Protein AF-V6LAK4-F1 (afdb_monomer)

Secondary structure (DSSP, 8-state):
-THHHHHHHHHHTTTS-HHHHHHHHHHHHHHHHHHHHHHHHHHTTS-PPP-SSS------TT------HHHHHHHHHHHHHHHHHHHS------------SS--PPPPHHHHHHHHHHHHH---HHHHHHHHHHHH-----HHHHHHHIIIII-TTS--SPPPHHHHHHHHHHHHTT--HHHHHHHSTTS-HHHHHHHHHHTTGGG-GGGGGSS--

pLDDT: mean 70.72, std 22.11, range [31.28, 96.88]

Nearest PDB structures (foldseek):
  7dco-assembly1_L  TM=7.885E-01  e=1.386E-01  Saccharomyces cerevisiae S288C
  5mq0-assembly1_O  TM=7.823E-01  e=1.472E-01  Saccharomyces cerevisiae
  7b9v-assembly1_O  TM=8.013E-01  e=3.026E-01  Saccharomyces cerevisiae
  6j6h-assembly1_c  TM=7.704E-01  e=3.623E-01  Saccharomyces cerevisiae S288C
  6exn-assembly1_O  TM=7.805E-01  e=9.859E+00  Saccharomyces cerevisiae S288C

Mean predicted aligned error: 18.91 Å

Radius of gyration: 26.77 Å; Cα contacts (8 Å, |Δi|>4): 79; chains: 1; bounding box: 46×55×71 Å

Organism: NCBI:txid348837

Solvent-accessible surface area (backbone atoms only — not comparable to full-atom values): 13700 Å² total; per-residue (Å²): 130,64,71,64,58,52,52,54,50,58,63,52,68,75,79,63,68,69,68,68,49,53,52,52,53,48,52,53,52,51,54,50,48,56,50,51,47,56,51,49,60,58,49,77,73,52,90,87,80,88,65,96,60,101,62,93,76,86,81,57,96,87,55,94,74,80,83,55,75,66,61,54,52,54,50,51,54,51,51,53,51,55,51,48,62,66,72,50,76,79,85,68,95,72,87,82,83,78,82,88,78,75,88,75,79,76,87,45,73,68,52,50,55,53,49,55,58,34,57,76,74,37,89,50,63,68,56,36,38,54,52,48,28,68,75,65,72,47,86,72,47,58,68,59,52,52,51,43,36,78,72,71,65,43,81,66,52,66,81,77,84,82,50,73,71,54,50,50,49,50,54,52,29,51,77,68,71,47,51,45,61,60,40,17,64,74,42,78,37,43,49,35,67,56,47,50,54,47,50,62,73,68,59,66,78,86,52,89,78,70,87,72,80,87,85,129

InterPro domains:
  IPR001005 SANT/Myb domain [SM00717] (103-155)
  IPR001005 SANT/Myb domain [SM00717] (158-205)
  IPR009057 Homedomain-like superfamily [SSF46689] (139-202)

Foldseek 3Di:
DVVPVVVVVVVVVVDDDDPVVVVVVVVVVVVVVVVVVVVVVLVVVDDDDDDPPPDPDPDDPPDPDDDDVVVVVVVVVVVVVVVVPVVDDDDDPDDDDDDDDPPPDDQDPQLLVLLVVLVVVDVDLVSSQVSSCVRVVDDDDSCRSVVCCVAPRPPLADDDDDDPVLVVLLVVCVVVVHQLCRSCVVVVNHDSVRSVVVVVVVVPVPPVPPPPDPDD

Structure (mmCIF, N/CA/C/O backbone):
data_AF-V6LAK4-F1
#
_entry.id   AF-V6LAK4-F1
#
loop_
_atom_site.group_PDB
_atom_site.id
_atom_site.type_symbol
_atom_site.label_atom_id
_atom_site.label_alt_id
_atom_site.label_comp_id
_atom_site.label_asym_id
_atom_site.label_entity_id
_atom_site.label_seq_id
_atom_site.pdbx_PDB_ins_code
_atom_site.Cartn_x
_atom_site.Cartn_y
_atom_site.Cartn_z
_atom_site.occupancy
_atom_site.B_iso_or_equiv
_atom_site.auth_seq_id
_atom_site.auth_comp_id
_atom_site.auth_asym_id
_atom_site.auth_atom_id
_atom_site.pdbx_PDB_model_num
ATOM 1 N N . MET A 1 1 ? 2.627 -38.561 -35.935 1.00 46.59 1 MET A N 1
ATOM 2 C CA . MET A 1 1 ? 2.586 -37.631 -34.783 1.00 46.59 1 MET A CA 1
ATOM 3 C C . MET A 1 1 ? 1.159 -37.283 -34.331 1.00 46.59 1 MET A C 1
ATOM 5 O O . MET A 1 1 ? 1.027 -36.608 -33.324 1.00 46.59 1 MET A O 1
ATOM 9 N N . GLU A 1 2 ? 0.097 -37.782 -34.982 1.00 43.06 2 GLU A N 1
ATOM 10 C CA . GLU A 1 2 ? -1.308 -37.458 -34.635 1.00 43.06 2 GLU A CA 1
ATOM 11 C C . GLU A 1 2 ? -1.844 -38.176 -33.374 1.00 43.06 2 GLU A C 1
ATOM 13 O O . GLU A 1 2 ? -2.763 -37.699 -32.720 1.00 43.06 2 GLU A O 1
ATOM 18 N N . SER A 1 3 ? -1.209 -39.266 -32.931 1.00 62.78 3 SER A N 1
ATOM 19 C CA . SER A 1 3 ? -1.775 -40.156 -31.901 1.00 62.78 3 SER A CA 1
ATOM 20 C C . SER A 1 3 ? -1.832 -39.595 -30.467 1.00 62.78 3 SER A C 1
ATOM 22 O O . SER A 1 3 ? -2.694 -40.018 -29.699 1.00 62.78 3 SER A O 1
ATOM 24 N N . ALA A 1 4 ? -0.946 -38.673 -30.075 1.00 46.44 4 ALA A N 1
ATOM 25 C CA . ALA A 1 4 ? -0.939 -38.127 -28.710 1.00 46.44 4 ALA A CA 1
ATOM 26 C C . ALA A 1 4 ? -1.925 -36.959 -28.545 1.00 46.44 4 ALA A C 1
ATOM 28 O O . ALA A 1 4 ? -2.568 -36.823 -27.503 1.00 46.44 4 ALA A O 1
ATOM 29 N N . LEU A 1 5 ? -2.068 -36.145 -29.596 1.00 51.28 5 LEU A N 1
ATOM 30 C CA . LEU A 1 5 ? -2.983 -35.008 -29.622 1.00 51.28 5 LEU A CA 1
ATOM 31 C C . LEU A 1 5 ? -4.438 -35.490 -29.654 1.00 51.28 5 LEU A C 1
ATOM 33 O O . LEU A 1 5 ? -5.265 -34.993 -28.894 1.00 51.28 5 LEU A O 1
ATOM 37 N N . ASP A 1 6 ? -4.725 -36.521 -30.450 1.00 61.06 6 ASP A N 1
ATOM 38 C CA . ASP A 1 6 ? -6.062 -37.113 -30.530 1.00 61.06 6 ASP A CA 1
ATOM 39 C C . ASP A 1 6 ? -6.490 -37.764 -29.210 1.00 61.06 6 ASP A C 1
ATOM 41 O O . ASP A 1 6 ? -7.642 -37.629 -28.794 1.00 61.06 6 ASP A O 1
ATOM 45 N N . LEU A 1 7 ? -5.555 -38.396 -28.492 1.00 55.25 7 LEU A N 1
ATOM 46 C CA . LEU A 1 7 ? -5.819 -38.984 -27.178 1.00 55.25 7 LEU A CA 1
ATOM 47 C C . LEU A 1 7 ? -6.092 -37.908 -26.111 1.00 55.25 7 LEU A C 1
ATOM 49 O O . LEU A 1 7 ? -7.011 -38.053 -25.301 1.00 55.25 7 LEU A O 1
ATOM 53 N N . ALA A 1 8 ? -5.335 -36.806 -26.132 1.00 53.56 8 ALA A N 1
ATOM 54 C CA . ALA A 1 8 ? -5.553 -35.669 -25.239 1.00 53.56 8 ALA A CA 1
ATOM 55 C C . ALA A 1 8 ? -6.904 -34.988 -25.514 1.00 53.56 8 ALA A C 1
ATOM 57 O O . ALA A 1 8 ? -7.667 -34.725 -24.585 1.00 53.56 8 ALA A O 1
ATOM 58 N N . LEU A 1 9 ? -7.249 -34.780 -26.788 1.00 54.06 9 LEU A N 1
ATOM 59 C CA . LEU A 1 9 ? -8.526 -34.190 -27.191 1.00 54.06 9 LEU A CA 1
ATOM 60 C C . LEU A 1 9 ? -9.709 -35.109 -26.849 1.00 54.06 9 LEU A C 1
ATOM 62 O O . LEU A 1 9 ? -10.719 -34.623 -26.339 1.00 54.06 9 LEU A O 1
ATOM 66 N N . SER A 1 10 ? -9.578 -36.428 -27.039 1.00 56.16 10 SER A N 1
ATOM 67 C CA . SER A 1 10 ? -10.604 -37.421 -26.682 1.00 56.16 10 SER A CA 1
ATOM 68 C C . SER A 1 10 ? -10.933 -37.435 -25.186 1.00 56.16 10 SER A C 1
ATOM 70 O O . SER A 1 10 ? -12.088 -37.649 -24.819 1.00 56.16 10 SER A O 1
ATOM 72 N N . ASN A 1 11 ? -9.951 -37.202 -24.312 1.00 50.75 11 ASN A N 1
ATOM 73 C CA . ASN A 1 11 ? -10.187 -37.129 -22.867 1.00 50.75 11 ASN A CA 1
ATOM 74 C C . ASN A 1 11 ? -10.895 -35.828 -22.456 1.00 50.75 11 ASN A C 1
ATOM 76 O O . ASN A 1 11 ? -11.684 -35.829 -21.511 1.00 50.75 11 ASN A O 1
ATOM 80 N N . ILE A 1 12 ? -10.679 -34.741 -23.202 1.00 51.41 12 ILE A N 1
ATOM 81 C CA . ILE A 1 12 ? -11.321 -33.440 -22.969 1.00 51.41 12 ILE A CA 1
ATOM 82 C C . ILE A 1 12 ? -12.790 -33.441 -23.438 1.00 51.41 12 ILE A C 1
ATOM 84 O O . ILE A 1 12 ? -13.641 -32.843 -22.776 1.00 51.41 12 ILE A O 1
ATOM 88 N N . TYR A 1 13 ? -13.127 -34.187 -24.502 1.00 51.41 13 TYR A N 1
ATOM 89 C CA . TYR A 1 13 ? -14.508 -34.361 -25.001 1.00 51.41 13 TYR A CA 1
ATOM 90 C C . TYR A 1 13 ? -15.499 -34.884 -23.949 1.00 51.41 13 TYR A C 1
ATOM 92 O O . TYR A 1 13 ? -16.706 -34.707 -24.100 1.00 51.41 13 TYR A O 1
ATOM 100 N N . LYS A 1 14 ? -15.009 -35.533 -22.888 1.00 54.25 14 LYS A N 1
ATOM 101 C CA . LYS A 1 14 ? -15.851 -36.185 -21.883 1.00 54.25 14 LYS A CA 1
ATOM 102 C C . LYS A 1 14 ? -16.441 -35.217 -20.840 1.00 54.25 14 LYS A C 1
ATOM 104 O O . LYS A 1 14 ? -17.382 -35.614 -20.159 1.00 54.25 14 LYS A O 1
ATOM 109 N N . TYR A 1 15 ? -15.938 -33.978 -20.710 1.00 50.91 15 TYR A N 1
ATOM 110 C CA . TYR A 1 15 ? -16.213 -33.145 -19.521 1.00 50.91 15 TYR A CA 1
ATOM 111 C C . TYR A 1 15 ? -16.665 -31.686 -19.744 1.00 50.91 15 TYR A C 1
ATOM 113 O O . TYR A 1 15 ? -16.984 -31.023 -18.758 1.00 50.91 15 TYR A O 1
ATOM 121 N N . HIS A 1 16 ? -16.764 -31.164 -20.975 1.00 50.59 16 HIS A N 1
ATOM 122 C CA . HIS A 1 16 ? -17.102 -29.742 -21.187 1.00 50.59 16 HIS A CA 1
ATOM 123 C C . HIS A 1 16 ? -18.122 -29.480 -22.307 1.00 50.59 16 HIS A C 1
ATOM 125 O O . HIS A 1 16 ? -18.192 -30.209 -23.294 1.00 50.59 16 HIS A O 1
ATOM 131 N N . SER A 1 17 ? -18.922 -28.416 -22.142 1.00 60.44 17 SER A N 1
ATOM 132 C CA . SER A 1 17 ? -19.907 -27.955 -23.128 1.00 60.44 17 SER A CA 1
ATOM 133 C C . SER A 1 17 ? -19.239 -27.472 -24.422 1.00 60.44 17 SER A C 1
ATOM 135 O O . SER A 1 17 ? -18.123 -26.946 -24.421 1.00 60.44 17 SER A O 1
ATOM 137 N N . SER A 1 18 ? -19.933 -27.664 -25.548 1.00 57.50 18 SER A N 1
ATOM 138 C CA . SER A 1 18 ? -19.338 -27.613 -26.889 1.00 57.50 18 SER A CA 1
ATOM 139 C C . SER A 1 18 ? -18.794 -26.244 -27.306 1.00 57.50 18 SER A C 1
ATOM 141 O O . SER A 1 18 ? -17.848 -26.186 -28.082 1.00 57.50 18 SER A O 1
ATOM 143 N N . GLU A 1 19 ? -19.346 -25.135 -26.815 1.00 57.31 19 GLU A N 1
ATOM 144 C CA . GLU A 1 19 ? -19.048 -23.800 -27.355 1.00 57.31 19 GLU A CA 1
ATOM 145 C C . GLU A 1 19 ? -17.697 -23.233 -26.884 1.00 57.31 19 GLU A C 1
ATOM 147 O O . GLU A 1 19 ? -16.883 -22.790 -27.695 1.00 57.31 19 GLU A O 1
ATOM 152 N N . THR A 1 20 ? -17.388 -23.334 -25.588 1.00 57.03 20 THR A N 1
ATOM 153 C CA . THR A 1 20 ? -16.082 -22.921 -25.041 1.00 57.03 20 THR A CA 1
ATOM 154 C C . THR A 1 20 ? -14.949 -23.766 -25.625 1.00 57.03 20 THR A C 1
ATOM 156 O O . THR A 1 20 ? -13.866 -23.257 -25.913 1.00 57.03 20 THR A O 1
ATOM 159 N N . PHE A 1 21 ? -15.211 -25.052 -25.869 1.00 60.97 21 PHE A N 1
ATOM 160 C CA . PHE A 1 21 ? -14.240 -25.967 -26.458 1.00 60.97 21 PHE A CA 1
ATOM 161 C C . PHE A 1 21 ? -13.983 -25.685 -27.941 1.00 60.97 21 PHE A C 1
ATOM 163 O O . PHE A 1 21 ? -12.828 -25.692 -28.364 1.00 60.97 21 PHE A O 1
ATOM 170 N N . VAL A 1 22 ? -15.025 -25.383 -28.726 1.00 63.81 22 VAL A N 1
ATOM 171 C CA . VAL A 1 22 ? -14.869 -24.977 -30.133 1.00 63.81 22 VAL A CA 1
ATOM 172 C C . VAL A 1 22 ? -13.963 -23.750 -30.235 1.00 63.81 22 VAL A C 1
ATOM 174 O O . VAL A 1 22 ? -13.077 -23.728 -31.085 1.00 63.81 22 VAL A O 1
ATOM 177 N N . ASN A 1 23 ? -14.101 -22.788 -29.319 1.00 64.50 23 ASN A N 1
ATOM 178 C CA . ASN A 1 23 ? -13.262 -21.590 -29.303 1.00 64.50 23 ASN A CA 1
ATOM 179 C C . ASN A 1 23 ? -11.806 -21.881 -28.905 1.00 64.50 23 ASN A C 1
ATOM 181 O O . ASN A 1 23 ? -10.891 -21.368 -29.547 1.00 64.50 23 ASN A O 1
ATOM 185 N N . ILE A 1 24 ? -11.567 -22.741 -27.907 1.00 63.88 24 ILE A N 1
ATOM 186 C CA . ILE A 1 24 ? -10.204 -23.130 -27.500 1.00 63.88 24 ILE A CA 1
ATOM 187 C C . ILE A 1 24 ? -9.519 -23.957 -28.595 1.00 63.88 24 ILE A C 1
ATOM 189 O O . ILE A 1 24 ? -8.370 -23.688 -28.942 1.00 63.88 24 ILE A O 1
ATOM 193 N N . LYS A 1 25 ? -10.226 -24.932 -29.182 1.00 63.84 25 LYS A N 1
ATOM 194 C CA . LYS A 1 25 ? -9.712 -25.747 -30.290 1.00 63.84 25 LYS A CA 1
ATOM 195 C C . LYS A 1 25 ? -9.396 -24.878 -31.505 1.00 63.84 25 LYS A C 1
ATOM 197 O O . LYS A 1 25 ? -8.342 -25.054 -32.107 1.00 63.84 25 LYS A O 1
ATOM 202 N N . LYS A 1 26 ? -10.280 -23.934 -31.841 1.00 72.31 26 LYS A N 1
ATOM 203 C CA . LYS A 1 26 ? -10.068 -22.978 -32.930 1.00 72.31 26 LYS A CA 1
ATOM 204 C C . LYS A 1 26 ? -8.812 -22.136 -32.689 1.00 72.31 26 LYS A C 1
ATOM 206 O O . LYS A 1 26 ? -7.936 -22.131 -33.542 1.00 72.31 26 LYS A O 1
ATOM 211 N N . TYR A 1 27 ? -8.672 -21.543 -31.504 1.00 67.31 27 TYR A N 1
ATOM 212 C CA . TYR A 1 27 ? -7.511 -20.718 -31.155 1.00 67.31 27 TYR A CA 1
ATOM 213 C C . TYR A 1 27 ? -6.188 -21.503 -31.169 1.00 67.31 27 TYR A C 1
ATOM 215 O O . TYR A 1 27 ? -5.169 -21.018 -31.662 1.00 67.31 27 TYR A O 1
ATOM 223 N N . ALA A 1 28 ? -6.193 -22.738 -30.658 1.00 68.12 28 ALA A N 1
ATOM 224 C CA . ALA A 1 28 ? -5.015 -23.602 -30.679 1.00 68.12 28 ALA A CA 1
ATOM 225 C C . ALA A 1 28 ? -4.619 -23.990 -32.114 1.00 68.12 28 ALA A C 1
ATOM 227 O O . ALA A 1 28 ? -3.440 -23.946 -32.457 1.00 68.12 28 ALA A O 1
ATOM 228 N N . MET A 1 29 ? -5.596 -24.321 -32.964 1.00 66.44 29 MET A N 1
ATOM 229 C CA . MET A 1 29 ? -5.358 -24.637 -34.375 1.00 66.44 29 MET A CA 1
ATOM 230 C C . MET A 1 29 ? -4.842 -23.428 -35.163 1.00 66.44 29 MET A C 1
ATOM 232 O O . MET A 1 29 ? -3.904 -23.585 -35.939 1.00 66.44 29 MET A O 1
ATOM 236 N N . GLU A 1 30 ? -5.399 -22.237 -34.929 1.00 71.25 30 GLU A N 1
ATOM 237 C CA . GLU A 1 30 ? -4.939 -20.982 -35.539 1.00 71.25 30 GLU A CA 1
ATOM 238 C C . GLU A 1 30 ? -3.493 -20.669 -35.125 1.00 71.25 30 GLU A C 1
ATOM 240 O O . GLU A 1 30 ? -2.652 -20.415 -35.983 1.00 71.25 30 GLU A O 1
ATOM 245 N N . SER A 1 31 ? -3.156 -20.826 -33.840 1.00 64.12 31 SER A N 1
ATOM 246 C CA . SER A 1 31 ? -1.787 -20.621 -33.337 1.00 64.12 31 SER A CA 1
ATOM 247 C C . SER A 1 31 ? -0.779 -21.607 -33.949 1.00 64.12 31 SER A C 1
ATOM 249 O O . SER A 1 31 ? 0.352 -21.240 -34.266 1.00 64.12 31 SER A O 1
ATOM 251 N N . ILE A 1 32 ? -1.179 -22.871 -34.134 1.00 67.88 32 ILE A N 1
ATOM 252 C CA . ILE A 1 32 ? -0.343 -23.897 -34.776 1.00 67.88 32 ILE A CA 1
ATOM 253 C C . ILE A 1 32 ? -0.165 -23.591 -36.267 1.00 67.88 32 ILE A C 1
ATOM 255 O O . ILE A 1 32 ? 0.939 -23.744 -36.786 1.00 67.88 32 ILE A O 1
ATOM 259 N N . GLN A 1 33 ? -1.219 -23.148 -36.956 1.00 65.31 33 GLN A N 1
ATOM 260 C CA . GLN A 1 33 ? -1.150 -22.778 -38.370 1.00 65.31 33 GLN A CA 1
ATOM 261 C C . GLN A 1 33 ? -0.276 -21.544 -38.599 1.00 65.31 33 GLN A C 1
ATOM 263 O O . GLN A 1 33 ? 0.564 -21.576 -39.492 1.00 65.31 33 GLN A O 1
ATOM 268 N N . GLU A 1 34 ? -0.406 -20.501 -37.776 1.00 66.06 34 GLU A N 1
ATOM 269 C CA . GLU A 1 34 ? 0.464 -19.320 -37.837 1.00 66.06 34 GLU A CA 1
ATOM 270 C C . GLU A 1 34 ? 1.933 -19.697 -37.626 1.00 66.06 34 GLU A C 1
ATOM 272 O O . GLU A 1 34 ? 2.811 -19.248 -38.363 1.00 66.06 34 GLU A O 1
ATOM 277 N N . TYR A 1 35 ? 2.208 -20.584 -36.668 1.00 59.50 35 TYR A N 1
ATOM 278 C CA . TYR A 1 35 ? 3.565 -21.047 -36.401 1.00 59.50 35 TYR A CA 1
ATOM 279 C C . TYR A 1 35 ? 4.122 -21.925 -37.533 1.00 59.50 35 TYR A C 1
ATOM 281 O O . TYR A 1 35 ? 5.276 -21.768 -37.932 1.00 59.50 35 TYR A O 1
ATOM 289 N N . ALA A 1 36 ? 3.303 -22.815 -38.100 1.00 62.47 36 ALA A N 1
ATOM 290 C CA . ALA A 1 36 ? 3.678 -23.632 -39.250 1.00 62.47 36 ALA A CA 1
ATOM 291 C C . ALA A 1 36 ? 3.940 -22.775 -40.497 1.00 62.47 36 ALA A C 1
ATOM 293 O O . ALA A 1 36 ? 4.899 -23.036 -41.223 1.00 62.47 36 ALA A O 1
ATOM 294 N N . GLN A 1 37 ? 3.138 -21.729 -40.716 1.00 62.94 37 GLN A N 1
ATOM 295 C CA . GLN A 1 37 ? 3.336 -20.769 -41.799 1.00 62.94 37 GLN A CA 1
ATOM 296 C C . GLN A 1 37 ? 4.644 -19.996 -41.608 1.00 62.94 37 GLN A C 1
ATOM 298 O O . GLN A 1 37 ? 5.447 -19.922 -42.530 1.00 62.94 37 GLN A O 1
ATOM 303 N N . LEU A 1 38 ? 4.923 -19.531 -40.388 1.00 59.12 38 LEU A N 1
ATOM 304 C CA . LEU A 1 38 ? 6.173 -18.849 -40.053 1.00 59.12 38 LEU A CA 1
ATOM 305 C C . LEU A 1 38 ? 7.401 -19.748 -40.270 1.00 59.12 38 LEU A C 1
ATOM 307 O O . LEU A 1 38 ? 8.442 -19.281 -40.732 1.00 59.12 38 LEU A O 1
ATOM 311 N N . ILE A 1 39 ? 7.296 -21.043 -39.964 1.00 60.28 39 ILE A N 1
ATOM 312 C CA . ILE A 1 39 ? 8.341 -22.024 -40.282 1.00 60.28 39 ILE A CA 1
ATOM 313 C C . ILE A 1 39 ? 8.478 -22.179 -41.800 1.00 60.28 39 ILE A C 1
ATOM 315 O O . ILE A 1 39 ? 9.592 -22.132 -42.312 1.00 60.28 39 ILE A O 1
ATOM 319 N N . ASN A 1 40 ? 7.374 -22.330 -42.529 1.00 59.53 40 ASN A N 1
ATOM 320 C CA . ASN A 1 40 ? 7.392 -22.577 -43.969 1.00 59.53 40 ASN A CA 1
ATOM 321 C C . ASN A 1 40 ? 7.914 -21.373 -44.775 1.00 59.53 40 ASN A C 1
ATOM 323 O O . ASN A 1 40 ? 8.682 -21.551 -45.720 1.00 59.53 40 ASN A O 1
ATOM 327 N N . ASP A 1 41 ? 7.576 -20.152 -44.363 1.00 62.50 41 ASP A N 1
ATOM 328 C CA . ASP A 1 41 ? 8.063 -18.906 -44.965 1.00 62.50 41 ASP A CA 1
ATOM 329 C C . ASP A 1 41 ? 9.577 -18.729 -44.729 1.00 62.50 41 ASP A C 1
ATOM 331 O O . ASP A 1 41 ? 10.318 -18.290 -45.616 1.00 62.50 41 ASP A O 1
ATOM 335 N N . ASN A 1 42 ? 10.066 -19.154 -43.556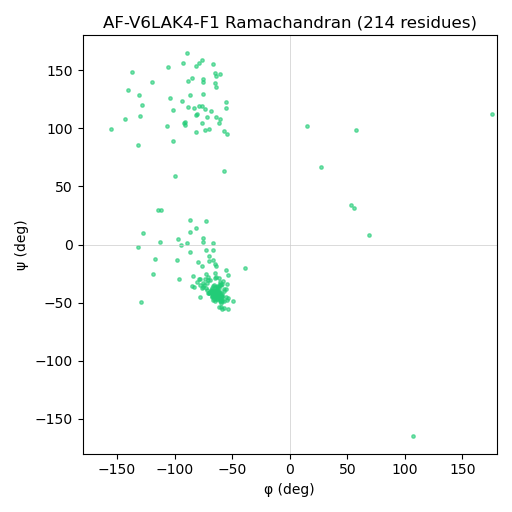 1.00 53.25 42 ASN A N 1
ATOM 336 C CA . ASN A 1 42 ? 11.494 -19.163 -43.234 1.00 53.25 42 ASN A CA 1
ATOM 337 C C . ASN A 1 42 ? 12.263 -20.290 -43.950 1.00 53.25 42 ASN A C 1
ATOM 339 O O . ASN A 1 42 ? 13.410 -20.080 -44.347 1.00 53.25 42 ASN A O 1
ATOM 343 N N . LEU A 1 43 ? 11.648 -21.462 -44.155 1.00 51.34 43 LEU A N 1
ATOM 344 C CA . LEU A 1 43 ? 12.247 -22.589 -44.884 1.00 51.34 43 LEU A CA 1
ATOM 345 C C . LEU A 1 43 ? 12.258 -22.363 -46.403 1.00 51.34 43 LEU A C 1
ATOM 347 O O . LEU A 1 43 ? 13.240 -22.698 -47.057 1.00 51.34 43 LEU A O 1
ATOM 351 N N . SER A 1 44 ? 11.222 -21.733 -46.966 1.00 53.00 44 SER A N 1
ATOM 352 C CA . SER A 1 44 ? 11.141 -21.418 -48.405 1.00 53.00 44 SER A CA 1
ATOM 353 C C . SER A 1 44 ? 12.204 -20.410 -48.859 1.00 53.00 44 SER A C 1
ATOM 355 O O . SER A 1 44 ? 12.501 -20.314 -50.048 1.00 53.00 44 SER A O 1
ATOM 357 N N . SER A 1 45 ? 12.814 -19.687 -47.915 1.00 49.78 45 SER A N 1
ATOM 358 C CA . SER A 1 45 ? 13.867 -18.704 -48.181 1.00 49.78 45 SER A CA 1
ATOM 359 C C . SER A 1 45 ? 15.297 -19.256 -48.049 1.00 49.78 45 SER A C 1
ATOM 361 O O . SER A 1 45 ? 16.243 -18.494 -48.257 1.00 49.78 45 SER A O 1
ATOM 363 N N . GLN A 1 46 ? 15.512 -20.538 -47.699 1.00 47.91 46 GLN A N 1
ATOM 364 C CA . GLN A 1 46 ? 16.863 -21.073 -47.446 1.00 47.91 46 GLN A CA 1
ATOM 365 C C . GLN A 1 46 ? 17.093 -22.497 -47.988 1.00 47.91 46 GLN A C 1
ATOM 367 O O . GLN A 1 46 ? 16.318 -23.419 -47.761 1.00 47.91 46 GLN A O 1
ATOM 372 N N . MET A 1 47 ? 18.226 -22.681 -48.676 1.00 40.09 47 MET A N 1
ATOM 373 C CA . MET A 1 47 ? 18.738 -23.979 -49.132 1.00 40.09 47 MET A CA 1
ATOM 374 C C . MET A 1 47 ? 19.179 -24.828 -47.930 1.00 40.09 47 MET A C 1
ATOM 376 O O . MET A 1 47 ? 20.148 -24.488 -47.252 1.00 40.09 47 MET A O 1
ATOM 380 N N . ILE A 1 48 ? 18.498 -25.947 -47.679 1.00 39.66 48 ILE A N 1
ATOM 381 C CA . ILE A 1 48 ? 18.869 -26.900 -46.625 1.00 39.66 48 ILE A CA 1
ATOM 382 C C . ILE A 1 48 ? 19.965 -27.835 -47.154 1.00 39.66 48 ILE A C 1
ATOM 384 O O . ILE A 1 48 ? 19.739 -28.599 -48.092 1.00 39.66 48 ILE A O 1
ATOM 388 N N . GLY A 1 49 ? 21.148 -27.800 -46.538 1.00 38.81 49 GLY A N 1
ATOM 389 C CA . GLY A 1 49 ? 22.180 -28.827 -46.685 1.00 38.81 49 GLY A CA 1
ATOM 390 C C . GLY A 1 49 ? 22.218 -29.720 -45.446 1.00 38.81 49 GLY A C 1
ATOM 391 O O . GLY A 1 49 ? 22.350 -29.218 -44.333 1.00 38.81 49 GLY A O 1
ATOM 392 N N . PHE A 1 50 ? 22.114 -31.036 -45.626 1.00 33.00 50 PHE A N 1
ATOM 393 C CA . PHE A 1 50 ? 22.272 -32.013 -44.546 1.00 33.00 50 PHE A CA 1
ATOM 394 C C . PHE A 1 50 ? 23.754 -32.377 -44.384 1.00 33.00 50 PHE A C 1
ATOM 396 O O . PHE A 1 50 ? 24.403 -32.762 -45.359 1.00 33.00 50 PHE A O 1
ATOM 403 N N . THR A 1 51 ? 24.295 -32.303 -43.167 1.00 42.94 51 THR A N 1
ATOM 404 C CA . THR A 1 51 ? 25.594 -32.906 -42.825 1.00 42.94 51 THR A CA 1
ATOM 405 C C . THR A 1 51 ? 25.386 -34.164 -41.979 1.00 42.94 51 THR A C 1
ATOM 407 O O . THR A 1 51 ? 24.360 -34.330 -41.327 1.00 42.94 51 THR A O 1
ATOM 410 N N . LYS A 1 52 ? 26.345 -35.097 -42.064 1.00 38.34 52 LYS A N 1
ATOM 411 C CA . LYS A 1 52 ? 26.247 -36.494 -41.589 1.00 38.34 52 LYS A CA 1
ATOM 412 C C . LYS A 1 52 ? 26.138 -36.690 -40.072 1.00 38.34 52 LYS A C 1
ATOM 414 O O . LYS A 1 52 ? 25.930 -37.821 -39.647 1.00 38.34 52 LYS A O 1
ATOM 419 N N . ASP A 1 53 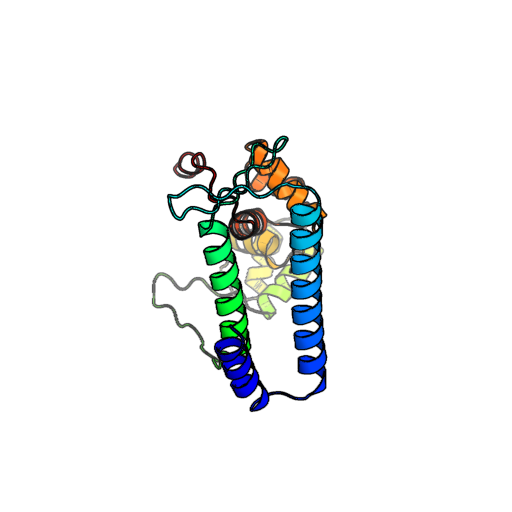? 26.240 -35.631 -39.284 1.00 41.53 53 ASP A N 1
ATOM 420 C CA . ASP A 1 53 ? 26.038 -35.701 -37.842 1.00 41.53 53 ASP A CA 1
ATOM 421 C C . ASP A 1 53 ? 24.638 -35.164 -37.559 1.00 41.53 53 ASP A C 1
ATOM 423 O O . ASP A 1 53 ? 24.384 -34.000 -37.848 1.00 41.53 53 ASP A O 1
ATOM 427 N N . GLU A 1 54 ? 23.734 -36.004 -37.046 1.00 41.84 54 GLU A N 1
ATOM 428 C CA . GLU A 1 54 ? 22.298 -35.764 -36.800 1.00 41.84 54 GLU A CA 1
ATOM 429 C C . GLU A 1 54 ? 21.993 -34.551 -35.885 1.00 41.84 54 GLU A C 1
ATOM 431 O O . GLU A 1 54 ? 21.443 -34.663 -34.790 1.00 41.84 54 GLU A O 1
ATOM 436 N N . LYS A 1 55 ? 22.346 -33.347 -36.327 1.00 38.34 55 LYS A N 1
ATOM 437 C CA . LYS A 1 55 ? 22.053 -32.066 -35.697 1.00 38.34 55 LYS A CA 1
ATOM 438 C C . LYS A 1 55 ? 21.470 -31.164 -36.769 1.00 38.34 55 LYS A C 1
ATOM 440 O O . LYS A 1 55 ? 22.170 -30.723 -37.676 1.00 38.34 55 LYS A O 1
ATOM 445 N N . ILE A 1 56 ? 20.179 -30.867 -36.652 1.00 37.94 56 ILE A N 1
ATOM 446 C CA . ILE A 1 56 ? 19.534 -29.858 -37.491 1.00 37.94 56 ILE A CA 1
ATOM 447 C C . ILE A 1 56 ? 20.084 -28.494 -37.054 1.00 37.94 56 ILE A C 1
ATOM 449 O O . ILE A 1 56 ? 19.674 -27.942 -36.034 1.00 37.94 56 ILE A O 1
ATOM 453 N N . GLN A 1 57 ? 21.056 -27.965 -37.796 1.00 38.72 57 GLN A N 1
ATOM 454 C CA . GLN A 1 57 ? 21.512 -26.585 -37.658 1.00 38.72 57 GLN A CA 1
ATOM 455 C C . GLN A 1 57 ? 20.706 -25.703 -38.611 1.00 38.72 57 GLN A C 1
ATOM 457 O O . GLN A 1 57 ? 20.940 -25.698 -39.816 1.00 38.72 57 GLN A O 1
ATOM 462 N N . ILE A 1 58 ? 19.771 -24.926 -38.067 1.00 38.56 58 ILE A N 1
ATOM 463 C CA . ILE A 1 58 ? 19.153 -23.820 -38.802 1.00 38.56 58 ILE A CA 1
ATOM 464 C C . ILE A 1 58 ? 20.124 -22.640 -38.708 1.00 38.56 58 ILE A C 1
ATOM 466 O O . ILE A 1 58 ? 20.181 -21.944 -37.693 1.00 38.56 58 ILE A O 1
ATOM 470 N N . VAL A 1 59 ? 20.955 -22.455 -39.735 1.00 37.56 59 VAL A N 1
ATOM 471 C CA . VAL A 1 59 ? 21.891 -21.326 -39.817 1.00 37.56 59 VAL A CA 1
ATOM 472 C C . VAL A 1 59 ? 21.204 -20.176 -40.540 1.00 37.56 59 VAL A C 1
ATOM 474 O O . VAL A 1 59 ? 21.096 -20.171 -41.760 1.00 37.56 59 VAL A O 1
ATOM 477 N N . CYS A 1 60 ? 20.757 -19.180 -39.778 1.00 35.75 60 CYS A N 1
ATOM 478 C CA . CYS A 1 60 ? 20.174 -17.963 -40.326 1.00 35.75 60 CYS A CA 1
ATOM 479 C C . CYS A 1 60 ? 21.295 -16.928 -40.582 1.00 35.75 60 CYS A C 1
ATOM 481 O O . CYS A 1 60 ? 21.942 -16.516 -39.616 1.00 35.75 60 CYS A O 1
ATOM 483 N N . PRO A 1 61 ? 21.562 -16.467 -41.824 1.00 34.72 61 PRO A N 1
ATOM 484 C CA . PRO A 1 61 ? 22.777 -15.694 -42.129 1.00 34.72 61 PRO A CA 1
ATOM 485 C C . PRO A 1 61 ? 22.860 -14.301 -41.481 1.00 34.72 61 PRO A C 1
ATOM 487 O O . PRO A 1 61 ? 23.928 -13.697 -41.478 1.00 34.72 61 PRO A O 1
ATOM 490 N N . HIS A 1 62 ? 21.759 -13.780 -40.926 1.00 38.19 62 HIS A N 1
ATOM 491 C CA . HIS A 1 62 ? 21.686 -12.405 -40.406 1.00 38.19 62 HIS A CA 1
ATOM 492 C C . HIS A 1 62 ? 21.185 -12.291 -38.957 1.00 38.19 62 HIS A C 1
ATOM 494 O O . HIS A 1 62 ? 20.949 -11.187 -38.472 1.00 38.19 62 HIS A O 1
ATOM 500 N N . SER A 1 63 ? 21.061 -13.401 -38.225 1.00 42.31 63 SER A N 1
ATOM 501 C CA . SER A 1 63 ? 20.623 -13.390 -36.826 1.00 42.31 63 SER A CA 1
ATOM 502 C C . SER A 1 63 ? 21.600 -14.168 -35.951 1.00 42.31 63 SER A C 1
ATOM 504 O O . SER A 1 63 ? 21.793 -15.365 -36.130 1.00 42.31 63 SER A O 1
ATOM 506 N N . LYS A 1 64 ? 22.196 -13.494 -34.959 1.00 39.12 64 LYS A N 1
ATOM 507 C CA . LYS A 1 64 ? 23.029 -14.127 -33.918 1.00 39.12 64 LYS A CA 1
ATOM 508 C C . LYS A 1 64 ? 22.209 -14.881 -32.857 1.00 39.12 64 LYS A C 1
ATOM 510 O O . LYS A 1 64 ? 22.784 -15.351 -31.879 1.00 39.12 64 LYS A O 1
ATOM 515 N N . HIS A 1 65 ? 20.889 -14.993 -33.014 1.00 40.78 65 HIS A N 1
ATOM 516 C CA . HIS A 1 65 ? 20.033 -15.666 -32.040 1.00 40.78 65 HIS A CA 1
ATOM 517 C C . HIS A 1 65 ? 19.866 -17.141 -32.409 1.00 40.78 65 HIS A C 1
ATOM 519 O O . HIS A 1 65 ? 19.125 -17.489 -33.325 1.00 40.78 65 HIS A O 1
ATOM 525 N N . GLN A 1 66 ? 20.564 -18.006 -31.675 1.00 46.53 66 GLN A N 1
ATOM 526 C CA . GLN A 1 66 ? 20.288 -19.440 -31.649 1.00 46.53 66 GLN A CA 1
ATOM 527 C C . GLN A 1 66 ? 19.121 -19.683 -30.687 1.00 46.53 66 GLN A C 1
ATOM 529 O O . GLN A 1 66 ? 19.287 -19.510 -29.482 1.00 46.53 66 GLN A O 1
ATOM 534 N N . VAL A 1 67 ? 17.956 -20.078 -31.203 1.00 41.00 67 VAL A N 1
ATOM 535 C CA . VAL A 1 67 ? 16.868 -20.601 -30.361 1.00 41.00 67 VAL A CA 1
ATOM 536 C C . VAL A 1 67 ? 17.243 -22.027 -29.980 1.00 41.00 67 VAL A C 1
ATOM 538 O O . VAL A 1 67 ? 17.472 -22.866 -30.855 1.00 41.00 67 VAL A O 1
ATOM 541 N N . LYS A 1 68 ? 17.384 -22.302 -28.682 1.00 50.53 68 LYS A N 1
ATOM 542 C CA . LYS A 1 68 ? 17.784 -23.629 -28.210 1.00 50.53 68 LYS A CA 1
ATOM 543 C C . LYS A 1 68 ? 16.538 -24.501 -28.110 1.00 50.53 68 LYS A C 1
ATOM 545 O O . LYS A 1 68 ? 15.490 -24.055 -27.666 1.00 50.53 68 LYS A O 1
ATOM 550 N N . ILE A 1 69 ? 16.666 -25.788 -28.434 1.00 45.22 69 ILE A N 1
ATOM 551 C CA . ILE A 1 69 ? 15.589 -26.791 -28.277 1.00 45.22 69 ILE A CA 1
ATOM 552 C C . ILE A 1 69 ? 15.032 -26.814 -26.835 1.00 45.22 69 ILE A C 1
ATOM 554 O O . ILE A 1 69 ? 13.865 -27.124 -26.616 1.00 45.22 69 ILE A O 1
ATOM 558 N N . GLN A 1 70 ? 15.843 -26.413 -25.852 1.00 50.03 70 GLN A N 1
ATOM 559 C CA . GLN A 1 70 ? 15.439 -26.264 -24.451 1.00 50.03 70 GLN A CA 1
ATOM 560 C C . GLN A 1 70 ? 14.314 -25.230 -24.253 1.00 50.03 70 GLN A C 1
ATOM 562 O O . GLN A 1 70 ? 13.450 -25.444 -23.407 1.00 50.03 70 GLN A O 1
ATOM 567 N N . ASP A 1 71 ? 14.255 -24.177 -25.072 1.00 50.47 71 ASP A N 1
ATOM 568 C CA . ASP A 1 71 ? 13.223 -23.135 -24.992 1.00 50.47 71 ASP A CA 1
ATOM 569 C C . ASP A 1 71 ? 11.843 -23.680 -25.411 1.00 50.47 71 ASP A C 1
ATOM 571 O O . ASP A 1 71 ? 10.808 -23.284 -24.871 1.00 50.47 71 ASP A O 1
ATOM 575 N N . PHE A 1 72 ? 11.827 -24.660 -26.324 1.00 50.59 72 PHE A N 1
ATOM 576 C CA . PHE A 1 72 ? 10.610 -25.352 -26.757 1.00 50.59 72 PHE A CA 1
ATOM 577 C C . PHE A 1 72 ? 10.063 -26.287 -25.672 1.00 50.59 72 PHE A C 1
ATOM 579 O O . PHE A 1 72 ? 8.853 -26.336 -25.453 1.00 50.59 72 PHE A O 1
ATOM 586 N N . GLN A 1 73 ? 10.948 -26.979 -24.946 1.00 55.31 73 GLN A N 1
ATOM 587 C CA . GLN A 1 73 ? 10.550 -27.842 -23.832 1.00 55.31 73 GLN A CA 1
ATOM 588 C C . GLN A 1 73 ? 9.896 -27.025 -22.708 1.00 55.31 73 GLN A C 1
ATOM 590 O O . GLN A 1 73 ? 8.842 -27.397 -22.202 1.00 55.31 73 GLN A O 1
ATOM 595 N N . VAL A 1 74 ? 10.463 -25.856 -22.389 1.00 62.47 74 VAL A N 1
ATOM 596 C CA . VAL A 1 74 ? 9.903 -24.935 -21.388 1.00 62.47 74 VAL A CA 1
ATOM 597 C C . VAL A 1 74 ? 8.527 -24.415 -21.813 1.00 62.47 74 VAL A C 1
ATOM 599 O O . VAL A 1 74 ? 7.617 -24.328 -20.988 1.00 62.47 74 VAL A O 1
ATOM 602 N N . TRP A 1 75 ? 8.341 -24.078 -23.093 1.00 72.12 75 TRP A N 1
ATOM 603 C CA . TRP A 1 75 ? 7.033 -23.665 -23.603 1.00 72.12 75 TRP A CA 1
ATOM 604 C C . TRP A 1 75 ? 6.000 -24.796 -23.513 1.00 72.12 75 TRP A C 1
ATOM 606 O O . TRP A 1 75 ? 4.909 -24.580 -22.983 1.00 72.12 75 TRP A O 1
ATOM 616 N N . HIS A 1 76 ? 6.364 -26.007 -23.943 1.00 69.25 76 HIS A N 1
ATOM 617 C CA . HIS A 1 76 ? 5.513 -27.193 -23.848 1.00 69.25 76 HIS A CA 1
ATOM 618 C C . HIS A 1 76 ? 5.080 -27.469 -22.400 1.00 69.25 76 HIS A C 1
ATOM 620 O O . HIS A 1 76 ? 3.888 -27.607 -22.126 1.00 69.25 76 HIS A O 1
ATOM 626 N N . ASP A 1 77 ? 6.020 -27.470 -21.455 1.00 65.88 77 ASP A N 1
ATOM 627 C CA . ASP A 1 77 ? 5.741 -27.772 -20.049 1.00 65.88 77 ASP A CA 1
ATOM 628 C C . ASP A 1 77 ? 4.831 -26.711 -19.401 1.00 65.88 77 ASP A C 1
ATOM 630 O O . ASP A 1 77 ? 3.951 -27.037 -18.599 1.00 65.88 77 ASP A O 1
ATOM 634 N N . ASN A 1 78 ? 4.970 -25.442 -19.800 1.00 64.44 78 ASN A N 1
ATOM 635 C CA . ASN A 1 78 ? 4.083 -24.365 -19.356 1.00 64.44 78 ASN A CA 1
ATOM 636 C C . ASN A 1 78 ? 2.655 -24.518 -19.899 1.00 64.44 78 ASN A C 1
ATOM 638 O O . ASN A 1 78 ? 1.697 -24.269 -19.166 1.00 64.44 78 ASN A O 1
ATOM 642 N N . VAL A 1 79 ? 2.498 -24.945 -21.156 1.00 64.44 79 VAL A N 1
ATOM 643 C CA . VAL A 1 79 ? 1.180 -25.213 -21.753 1.00 64.4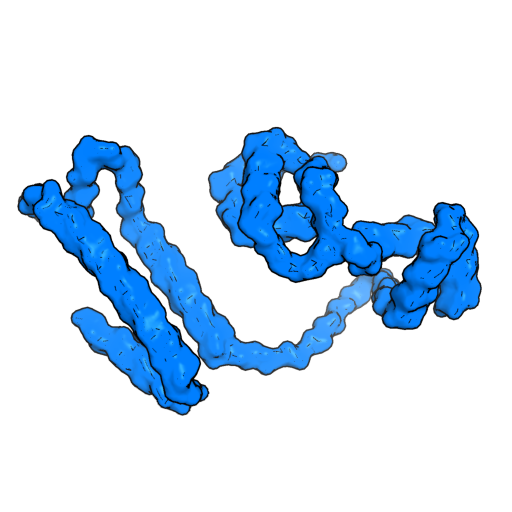4 79 VAL A CA 1
ATOM 644 C C . VAL A 1 79 ? 0.522 -26.416 -21.078 1.00 64.44 79 VAL A C 1
ATOM 646 O O . VAL A 1 79 ? -0.645 -26.332 -20.699 1.00 64.44 79 VAL A O 1
ATOM 649 N N . VAL A 1 80 ? 1.269 -27.500 -20.844 1.00 70.94 80 VAL A N 1
ATOM 650 C CA . VAL A 1 80 ? 0.773 -28.690 -20.130 1.00 70.94 80 VAL A CA 1
ATOM 651 C C . VAL A 1 80 ? 0.295 -28.327 -18.725 1.00 70.94 80 VAL A C 1
ATOM 653 O O . VAL A 1 80 ? -0.804 -28.718 -18.334 1.00 70.94 80 VAL A O 1
ATOM 656 N N . LYS A 1 81 ? 1.067 -27.522 -17.989 1.00 71.00 81 LYS A N 1
ATOM 657 C CA . LYS A 1 81 ? 0.694 -27.063 -16.647 1.00 71.00 81 LYS A CA 1
ATOM 658 C C . LYS A 1 81 ? -0.565 -26.194 -16.650 1.00 71.00 81 LYS A C 1
ATOM 660 O O . LYS A 1 81 ? -1.437 -26.382 -15.809 1.00 71.00 81 LYS A O 1
ATOM 665 N N . LEU A 1 82 ? -0.684 -25.270 -17.606 1.00 63.16 82 LEU A N 1
ATOM 666 C CA . LEU A 1 82 ? -1.868 -24.419 -17.741 1.00 63.16 82 LEU A CA 1
ATOM 667 C C . LEU A 1 82 ? -3.125 -25.259 -18.009 1.00 63.16 82 LEU A C 1
ATOM 669 O O . LEU A 1 82 ? -4.179 -25.002 -17.438 1.00 63.16 82 LEU A O 1
ATOM 673 N N . VAL A 1 83 ? -3.001 -26.277 -18.862 1.00 64.31 83 VAL A N 1
ATOM 674 C CA . VAL A 1 83 ? -4.092 -27.205 -19.174 1.00 64.31 83 VAL A CA 1
ATOM 675 C C . VAL A 1 83 ? -4.460 -28.053 -17.950 1.00 64.31 83 VAL A C 1
ATOM 677 O O . VAL A 1 83 ? -5.645 -28.216 -17.676 1.00 64.31 83 VAL A O 1
ATOM 680 N N . GLN A 1 84 ? -3.484 -28.524 -17.167 1.00 68.62 84 GLN A N 1
ATOM 681 C CA . GLN A 1 84 ? -3.733 -29.250 -15.912 1.00 68.62 84 GLN A CA 1
ATOM 682 C C . GLN A 1 84 ? -4.465 -28.388 -14.872 1.00 68.62 84 GLN A C 1
ATOM 684 O O . GLN A 1 84 ? -5.458 -28.838 -14.305 1.00 68.62 84 GLN A O 1
ATOM 689 N N . ASP A 1 85 ? -4.054 -27.129 -14.693 1.00 66.00 85 ASP A N 1
ATOM 690 C CA . ASP A 1 85 ? -4.706 -26.181 -13.775 1.00 66.00 85 ASP A CA 1
ATOM 691 C C . ASP A 1 85 ? -6.155 -25.836 -14.195 1.00 66.00 85 ASP A C 1
ATOM 693 O O . ASP A 1 85 ? -6.967 -25.441 -13.358 1.00 66.00 85 ASP A O 1
ATOM 697 N N . ILE A 1 86 ? -6.491 -25.967 -15.486 1.00 66.00 86 ILE A N 1
ATOM 698 C CA . ILE A 1 86 ? -7.851 -25.763 -16.015 1.00 66.00 86 ILE A CA 1
ATOM 699 C C . ILE A 1 86 ? -8.715 -27.022 -15.844 1.00 66.00 86 ILE A C 1
ATOM 701 O O . ILE A 1 86 ? -9.914 -26.906 -15.589 1.00 66.00 86 ILE A O 1
ATOM 705 N N . ILE A 1 87 ? -8.123 -28.213 -15.992 1.00 68.06 87 ILE A N 1
ATOM 706 C CA . ILE A 1 87 ? -8.828 -29.503 -15.923 1.00 68.06 87 ILE A CA 1
ATOM 707 C C . ILE A 1 87 ? -9.107 -29.927 -14.473 1.00 68.06 87 ILE A C 1
ATOM 709 O O . ILE A 1 87 ? -10.115 -30.587 -14.223 1.00 68.06 87 ILE A O 1
ATOM 713 N N . GLU A 1 88 ? -8.272 -29.531 -13.510 1.00 63.41 88 GLU A N 1
ATOM 714 C CA . GLU A 1 88 ? -8.475 -29.816 -12.086 1.00 63.41 88 GLU A CA 1
ATOM 715 C C . GLU A 1 88 ? -9.047 -28.589 -11.350 1.00 63.41 88 GLU A C 1
ATOM 717 O O . GLU A 1 88 ? -8.288 -27.773 -10.813 1.00 63.41 88 GLU A O 1
ATOM 722 N N . PRO A 1 89 ? -10.383 -28.412 -11.269 1.00 45.66 89 PRO A N 1
ATOM 723 C CA . PRO A 1 89 ? -10.946 -27.377 -10.419 1.00 45.66 89 PRO A CA 1
ATOM 724 C C . PRO A 1 89 ? -10.589 -27.703 -8.968 1.00 45.66 89 PRO A C 1
ATOM 726 O O . PRO A 1 89 ? -11.109 -28.654 -8.388 1.00 45.66 89 PRO A O 1
ATOM 729 N N . LYS A 1 90 ? -9.699 -26.901 -8.374 1.00 44.78 90 LYS A N 1
ATOM 730 C CA . LYS A 1 90 ? -9.390 -26.958 -6.941 1.00 44.78 90 LYS A CA 1
ATOM 731 C C . LYS A 1 90 ? -10.674 -26.757 -6.138 1.00 44.78 90 LYS A C 1
ATOM 733 O O . LYS A 1 90 ? -11.108 -25.630 -5.904 1.00 44.78 90 LYS A O 1
ATOM 738 N N . SER A 1 91 ? -11.278 -27.855 -5.703 1.00 55.09 91 SER A N 1
ATOM 739 C CA . SER A 1 91 ? -12.186 -27.869 -4.568 1.00 55.09 91 SER A CA 1
ATOM 740 C C . SER A 1 91 ? -11.349 -27.667 -3.311 1.00 55.09 91 SER A C 1
ATOM 742 O O . SER A 1 91 ? -10.574 -28.554 -2.986 1.00 55.09 91 SER A O 1
ATOM 744 N N . GLU A 1 92 ? -11.466 -26.505 -2.666 1.00 40.47 92 GLU A N 1
ATOM 745 C CA . GLU A 1 92 ? -11.118 -26.214 -1.259 1.00 40.47 92 GLU A CA 1
ATOM 746 C C . GLU A 1 92 ? -11.342 -24.694 -1.063 1.00 40.47 92 GLU A C 1
ATOM 748 O O . GLU A 1 92 ? -10.678 -23.883 -1.698 1.00 40.47 92 GLU A O 1
ATOM 753 N N . SER A 1 93 ? -12.295 -24.151 -0.294 1.00 45.31 93 SER A N 1
ATOM 754 C CA . SER A 1 93 ? -12.720 -24.475 1.073 1.00 45.31 93 SER A CA 1
ATOM 755 C C . SER A 1 93 ? -11.608 -25.090 1.912 1.00 45.31 93 SER A C 1
ATOM 757 O O . SER A 1 93 ? -11.704 -26.240 2.312 1.00 45.31 93 SER A O 1
ATOM 759 N N . ASN A 1 94 ? -10.570 -24.304 2.200 1.00 34.53 94 ASN A N 1
ATOM 760 C CA . ASN A 1 94 ? -9.737 -24.551 3.368 1.00 34.53 94 ASN A CA 1
ATOM 761 C C . ASN A 1 94 ? -9.290 -23.246 4.030 1.00 34.53 94 ASN A C 1
ATOM 763 O O . ASN A 1 94 ? -8.452 -22.485 3.546 1.00 34.53 94 ASN A O 1
ATOM 767 N N . SER A 1 95 ? -9.897 -23.012 5.192 1.00 42.78 95 SER A N 1
ATOM 768 C CA . SER A 1 95 ? -9.442 -22.102 6.226 1.00 42.78 95 SER A CA 1
ATOM 769 C C . SER A 1 95 ? -8.075 -22.553 6.736 1.00 42.78 95 SER A C 1
ATOM 771 O O . SER A 1 95 ? -7.972 -23.492 7.524 1.00 42.78 95 SER A O 1
ATOM 773 N N . VAL A 1 96 ? -7.016 -21.860 6.327 1.00 36.00 96 VAL A N 1
ATOM 774 C CA . VAL A 1 96 ? -5.685 -22.065 6.903 1.00 36.00 96 VAL A CA 1
ATOM 775 C C . VAL A 1 96 ? -5.657 -21.450 8.305 1.00 36.00 96 VAL A C 1
ATOM 777 O O . VAL A 1 96 ? -5.510 -20.237 8.482 1.00 36.00 96 VAL A O 1
ATOM 780 N N . GLN A 1 97 ? -5.828 -22.301 9.318 1.00 39.81 97 GLN A N 1
ATOM 781 C CA . GLN A 1 97 ? -5.388 -22.031 10.681 1.00 39.81 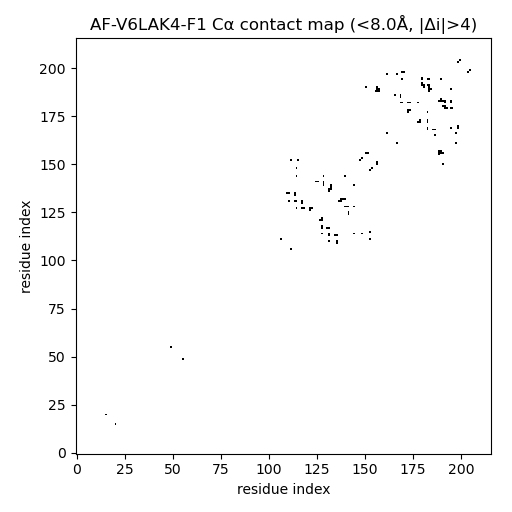97 GLN A CA 1
ATOM 782 C C . GLN A 1 97 ? -3.867 -22.218 10.734 1.00 39.81 97 GLN A C 1
ATOM 784 O O . GLN A 1 97 ? -3.364 -23.335 10.716 1.00 39.81 97 GLN A O 1
ATOM 789 N N . SER A 1 98 ? -3.130 -21.110 10.787 1.00 35.47 98 SER A N 1
ATOM 790 C CA . SER A 1 98 ? -1.701 -21.103 11.106 1.00 35.47 98 SER A CA 1
ATOM 791 C C . SER A 1 98 ? -1.508 -20.865 12.605 1.00 35.47 98 SER A C 1
ATOM 793 O O . SER A 1 98 ? -1.972 -19.859 13.149 1.00 35.47 98 SER A O 1
ATOM 795 N N . SER A 1 99 ? -0.816 -21.795 13.250 1.00 36.16 99 SER A N 1
ATOM 796 C CA . SER A 1 99 ? -0.507 -21.878 14.676 1.00 36.16 99 SER A CA 1
ATOM 797 C C . SER A 1 99 ? 0.384 -20.745 15.220 1.00 36.16 99 SER A C 1
ATOM 799 O O . SER A 1 99 ? 1.398 -20.376 14.633 1.00 36.16 99 SER A O 1
ATOM 801 N N . SER A 1 100 ? -0.039 -20.234 16.381 1.00 42.03 100 SER A N 1
ATOM 802 C CA . SER A 1 100 ? 0.671 -19.544 17.475 1.00 42.03 100 SER A CA 1
ATOM 803 C C . SER A 1 100 ? 2.093 -18.985 17.263 1.00 42.03 100 SER A C 1
ATOM 805 O O . SER A 1 100 ? 3.091 -19.668 17.480 1.00 42.03 100 SER A O 1
ATOM 807 N N . SER A 1 101 ? 2.168 -17.665 17.072 1.00 36.03 101 SER A N 1
ATOM 808 C CA . SER A 1 101 ? 3.128 -16.780 17.757 1.00 36.03 101 SER A CA 1
ATOM 809 C C . SER A 1 101 ? 2.552 -15.354 17.787 1.00 36.03 101 SER A C 1
ATOM 811 O O . SER A 1 101 ? 2.550 -14.660 16.778 1.00 36.03 101 SER A O 1
ATOM 813 N N . GLY A 1 102 ? 1.966 -14.960 18.929 1.00 38.12 102 GLY A N 1
ATOM 814 C CA . GLY A 1 102 ? 1.322 -13.654 19.159 1.00 38.12 102 GLY A CA 1
ATOM 815 C C . GLY A 1 102 ? 0.194 -13.342 18.171 1.00 38.12 102 GLY A C 1
ATOM 816 O O . GLY A 1 102 ? 0.451 -12.893 17.060 1.00 38.12 102 GLY A O 1
ATOM 817 N N . SER A 1 103 ? -1.068 -13.567 18.549 1.00 45.50 103 SER A N 1
ATOM 818 C CA . SER A 1 103 ? -2.225 -13.367 17.664 1.00 45.50 103 SER A CA 1
ATOM 819 C C . SER A 1 103 ? -2.250 -11.951 17.070 1.00 45.50 103 SER A C 1
ATOM 821 O O . SER A 1 103 ? -2.746 -11.010 17.692 1.00 45.50 103 SER A O 1
ATOM 823 N N . LYS A 1 104 ? -1.715 -11.785 15.854 1.00 63.69 104 LYS A N 1
ATOM 824 C CA . LYS A 1 104 ? -1.855 -10.557 15.072 1.00 63.69 104 LYS A CA 1
ATOM 825 C C . LYS A 1 104 ? -3.351 -10.373 14.848 1.00 63.69 104 LYS A C 1
ATOM 827 O O . LYS A 1 104 ? -3.962 -11.164 14.131 1.00 63.69 104 LYS A O 1
ATOM 832 N N . GLN A 1 105 ? -3.948 -9.392 15.526 1.00 75.12 105 GLN A N 1
ATOM 833 C CA . GLN A 1 105 ? -5.378 -9.113 15.413 1.00 75.12 105 GLN A CA 1
ATOM 834 C C . GLN A 1 105 ? -5.725 -8.891 13.939 1.00 75.12 105 GLN A C 1
ATOM 836 O O . GLN A 1 105 ? -5.208 -7.964 13.310 1.00 75.12 105 GLN A O 1
ATOM 841 N N . LYS A 1 106 ? -6.586 -9.757 13.398 1.00 87.25 106 LYS A N 1
ATOM 842 C CA . LYS A 1 106 ? -7.154 -9.595 12.057 1.00 87.25 106 LYS A CA 1
ATOM 843 C C . LYS A 1 106 ? -8.013 -8.327 12.034 1.00 87.25 106 LYS A C 1
ATOM 845 O O . LYS A 1 106 ? -8.612 -7.985 13.051 1.00 87.25 106 LYS A O 1
ATOM 850 N N . TRP A 1 107 ? -8.013 -7.624 10.904 1.00 92.75 107 TRP A N 1
ATOM 851 C CA . TRP A 1 107 ? -8.880 -6.466 10.701 1.00 92.75 107 TRP A CA 1
ATOM 852 C C . TRP A 1 107 ? -10.310 -6.939 10.440 1.00 92.75 107 TRP A C 1
ATOM 854 O O . TRP A 1 107 ? -10.505 -7.860 9.646 1.00 92.75 107 TRP A O 1
ATOM 864 N N . SER A 1 108 ? -11.283 -6.384 11.160 1.00 94.00 108 SER A N 1
ATOM 865 C CA . SER A 1 108 ? -12.702 -6.673 10.938 1.00 94.00 108 SER A CA 1
ATOM 866 C C . SER A 1 108 ? -13.323 -5.656 9.980 1.00 94.00 108 SER A C 1
ATOM 868 O O . SER A 1 108 ? -12.861 -4.524 9.882 1.00 94.00 108 SER A O 1
ATOM 870 N N . GLN A 1 109 ? -14.416 -6.027 9.314 1.00 92.81 109 GLN A N 1
ATOM 871 C CA . GLN A 1 109 ? -15.137 -5.106 8.426 1.00 92.81 109 GLN A CA 1
ATOM 872 C C . GLN A 1 109 ? -15.672 -3.872 9.179 1.00 92.81 109 GLN A C 1
ATOM 874 O O . GLN A 1 109 ? -15.691 -2.769 8.644 1.00 92.81 109 GLN A O 1
ATOM 879 N N . GLN A 1 110 ? -16.066 -4.043 10.446 1.00 94.31 110 GLN A N 1
ATOM 880 C CA . GLN A 1 110 ? -16.467 -2.931 11.310 1.00 94.31 110 GLN A CA 1
ATOM 881 C C . GLN A 1 110 ? -15.288 -1.994 11.607 1.00 94.31 110 GLN A C 1
ATOM 883 O O . GLN A 1 110 ? -15.456 -0.778 11.604 1.00 94.31 110 GLN A O 1
ATOM 888 N N . GLU A 1 111 ? -14.099 -2.548 11.870 1.00 94.56 111 GLU A N 1
ATOM 889 C CA . GLU A 1 111 ? -12.881 -1.756 12.053 1.00 94.56 111 GLU A CA 1
ATOM 890 C C . GLU A 1 111 ? -12.537 -0.978 10.781 1.00 94.56 111 GLU A C 1
ATOM 892 O O . GLU A 1 111 ? -12.226 0.204 10.867 1.00 94.56 111 GLU A O 1
ATOM 897 N N . GLU A 1 112 ? -12.628 -1.612 9.612 1.00 95.19 112 GLU A N 1
ATOM 898 C CA . GLU A 1 112 ? -12.396 -0.951 8.328 1.00 95.19 112 GLU A CA 1
ATOM 899 C C . GLU A 1 112 ? -13.367 0.225 8.152 1.00 95.19 112 GLU A C 1
ATOM 901 O O . GLU A 1 112 ? -12.915 1.362 8.044 1.00 95.19 112 GLU A O 1
ATOM 906 N N . GLN A 1 113 ? -14.683 0.016 8.253 1.00 95.19 113 GLN A N 1
ATOM 907 C CA . GLN A 1 113 ? -15.653 1.109 8.087 1.00 95.19 113 GLN A CA 1
ATOM 908 C C . GLN A 1 113 ? -15.378 2.291 9.032 1.00 95.19 113 GLN A C 1
ATOM 910 O O . GLN A 1 113 ? -15.354 3.444 8.612 1.00 95.19 113 GLN A O 1
ATOM 915 N N . VAL A 1 114 ? -15.098 2.008 10.309 1.00 96.25 114 VAL A N 1
ATOM 916 C CA . VAL A 1 114 ? -14.776 3.055 11.289 1.00 96.25 114 VAL A CA 1
ATOM 917 C C . VAL A 1 114 ? -13.494 3.801 10.917 1.00 96.25 114 VAL A C 1
ATOM 919 O O . VAL A 1 114 ? -13.404 5.004 11.150 1.00 96.25 114 VAL A O 1
ATOM 922 N N . LEU A 1 115 ? -12.487 3.116 10.371 1.00 96.12 115 LEU A N 1
ATOM 923 C CA . LEU A 1 115 ? -11.239 3.758 9.972 1.00 96.12 115 LEU A CA 1
ATOM 924 C C . LEU A 1 115 ? -11.432 4.726 8.799 1.00 96.12 115 LEU A C 1
ATOM 926 O O . LEU A 1 115 ? -10.848 5.809 8.818 1.00 96.12 115 LEU A O 1
ATOM 930 N N . GLU A 1 116 ? -12.252 4.351 7.818 1.00 95.62 116 GLU A N 1
ATOM 931 C CA . GLU A 1 116 ? -12.572 5.195 6.662 1.00 95.62 116 GLU A CA 1
ATOM 932 C C . GLU A 1 116 ? -13.227 6.504 7.105 1.00 95.62 116 GLU A C 1
ATOM 934 O O . GLU A 1 116 ? -12.678 7.580 6.853 1.00 95.62 116 GLU A O 1
ATOM 939 N N . ASP A 1 117 ? -14.298 6.403 7.897 1.00 96.19 117 ASP A N 1
ATOM 940 C CA . ASP A 1 117 ? -15.026 7.558 8.428 1.00 96.19 117 ASP A CA 1
ATOM 941 C C . ASP A 1 117 ? -14.110 8.498 9.239 1.00 96.19 117 ASP A C 1
ATOM 943 O O . ASP A 1 117 ? -14.250 9.724 9.221 1.00 96.19 117 ASP A O 1
ATOM 947 N N . LEU A 1 118 ? -13.176 7.934 10.015 1.00 96.31 118 LEU A N 1
ATOM 948 C CA . LEU A 1 118 ? -12.297 8.715 10.886 1.00 96.31 118 LEU A CA 1
ATOM 949 C C . LEU A 1 118 ? -11.180 9.425 10.125 1.00 96.31 118 LEU A C 1
ATOM 951 O O . LEU A 1 118 ? -10.834 10.543 10.504 1.00 96.31 118 LEU A O 1
ATOM 955 N N . ILE A 1 119 ? -10.613 8.804 9.090 1.00 94.81 119 ILE A N 1
ATOM 956 C CA . ILE A 1 119 ? -9.560 9.426 8.276 1.00 94.81 119 ILE A CA 1
ATOM 957 C C . ILE A 1 119 ? -10.129 10.542 7.401 1.00 94.81 119 ILE A C 1
ATOM 959 O O . ILE A 1 119 ? -9.451 11.548 7.198 1.00 94.81 119 ILE A O 1
ATOM 963 N N . GLU A 1 120 ? -11.371 10.405 6.933 1.00 93.50 120 GLU A N 1
ATOM 964 C CA . GLU A 1 120 ? -12.066 11.491 6.239 1.00 93.50 120 GLU A CA 1
ATOM 965 C C . GLU A 1 120 ? -12.338 12.672 7.184 1.00 93.50 120 GLU A C 1
ATOM 967 O O . GLU A 1 120 ? -12.134 13.834 6.827 1.00 93.50 120 GLU A O 1
ATOM 972 N N . LYS A 1 121 ? -12.749 12.382 8.424 1.00 95.56 121 LYS A N 1
ATOM 973 C CA . LYS A 1 121 ? -13.157 13.405 9.395 1.00 95.56 121 LYS A CA 1
ATOM 974 C C . LYS A 1 121 ? -11.996 14.106 10.105 1.00 95.56 121 LYS A C 1
ATOM 976 O O . LYS A 1 121 ? -12.134 15.268 10.491 1.00 95.56 121 LYS A O 1
ATOM 981 N N . PHE A 1 122 ? -10.878 13.421 10.335 1.00 95.38 122 PHE A N 1
ATOM 982 C CA . PHE A 1 122 ? -9.778 13.927 11.156 1.00 95.38 122 PHE A CA 1
ATOM 983 C C . PHE A 1 122 ? -8.426 13.787 10.451 1.00 95.38 122 PHE A C 1
ATOM 985 O O . PHE A 1 122 ? -8.018 12.700 10.053 1.00 95.38 122 PHE A O 1
ATOM 992 N N . GLN A 1 123 ? -7.666 14.885 10.394 1.00 90.94 123 GLN A N 1
ATOM 993 C CA . GLN A 1 123 ? -6.293 14.873 9.872 1.00 90.94 123 GLN A CA 1
ATOM 994 C C . GLN A 1 123 ? -5.253 14.445 10.925 1.00 90.94 123 GLN A C 1
ATOM 996 O O . GLN A 1 123 ? -4.195 13.914 10.579 1.00 90.94 123 GLN A O 1
ATOM 1001 N N . ASP A 1 124 ? -5.531 14.666 12.217 1.00 95.62 124 ASP A N 1
ATOM 1002 C CA . ASP A 1 124 ? -4.597 14.338 13.300 1.00 95.62 124 ASP A CA 1
ATOM 1003 C C . ASP A 1 124 ? -4.623 12.837 13.632 1.00 95.62 124 ASP A C 1
ATOM 1005 O O . ASP A 1 124 ? -5.619 12.284 14.107 1.00 95.62 124 ASP A O 1
ATOM 1009 N N . LYS A 1 125 ? -3.464 12.193 13.460 1.00 94.19 125 LYS A N 1
ATOM 1010 C CA . LYS A 1 125 ? -3.258 10.759 13.695 1.00 94.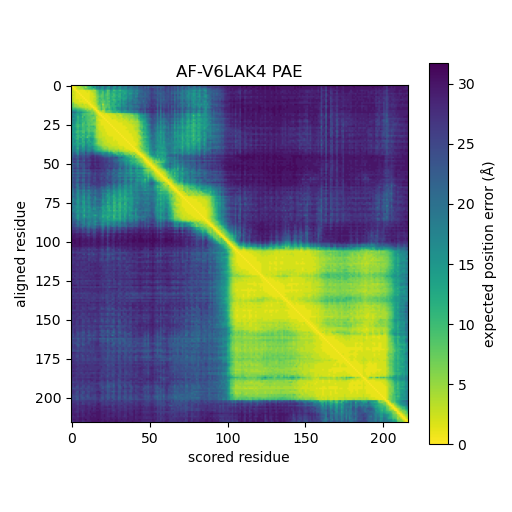19 125 LYS A CA 1
ATOM 1011 C C . LYS A 1 125 ? -3.563 10.303 15.119 1.00 94.19 125 LYS A C 1
ATOM 1013 O O . LYS A 1 125 ? -4.012 9.173 15.313 1.00 94.19 125 LYS A O 1
ATOM 1018 N N . LYS A 1 126 ? -3.299 11.146 16.119 1.00 95.00 126 LYS A N 1
ATOM 1019 C CA . LYS A 1 126 ? -3.565 10.833 17.529 1.00 95.00 126 LYS A CA 1
ATOM 1020 C C . LYS A 1 126 ? -5.063 10.862 17.817 1.00 95.00 126 LYS A C 1
ATOM 1022 O O . LYS A 1 126 ? -5.548 10.009 18.558 1.00 95.00 126 LYS A O 1
ATOM 1027 N N . ILE A 1 127 ? -5.791 11.798 17.203 1.00 95.50 127 ILE A N 1
ATOM 1028 C CA . ILE A 1 127 ? -7.253 11.881 17.318 1.00 95.50 127 ILE A CA 1
ATOM 1029 C C . ILE A 1 127 ? -7.889 10.661 16.651 1.00 95.50 127 ILE A C 1
ATOM 1031 O O . ILE A 1 127 ? -8.677 9.972 17.296 1.00 95.50 127 ILE A O 1
ATOM 1035 N N . VAL A 1 128 ? -7.466 10.324 15.424 1.00 96.00 128 VAL A N 1
ATOM 1036 C CA . VAL A 1 128 ? -7.935 9.122 14.711 1.00 96.00 128 VAL A CA 1
ATOM 1037 C C . VAL A 1 128 ? -7.731 7.868 15.555 1.00 96.00 128 VAL A C 1
ATOM 1039 O O . VAL A 1 128 ? -8.668 7.097 15.726 1.00 96.00 128 VAL A O 1
ATOM 1042 N N . GLN A 1 129 ? -6.545 7.668 16.142 1.00 96.81 129 GLN A N 1
ATOM 1043 C CA . GLN A 1 129 ? -6.300 6.504 16.996 1.00 96.81 129 GLN A CA 1
ATOM 1044 C C . GLN A 1 129 ? -7.239 6.470 18.207 1.00 96.81 129 GLN A C 1
ATOM 1046 O O . GLN A 1 129 ? -7.822 5.425 18.489 1.00 96.81 129 GLN A O 1
ATOM 1051 N N . LYS A 1 130 ? -7.370 7.584 18.935 1.00 96.25 130 LYS A N 1
ATOM 1052 C CA . LYS A 1 130 ? -8.188 7.643 20.152 1.00 96.25 130 LYS A CA 1
ATOM 1053 C C . LYS A 1 130 ? -9.655 7.326 19.849 1.00 96.25 130 LYS A C 1
ATOM 1055 O O . LYS A 1 130 ? -10.255 6.498 20.531 1.00 96.25 130 LYS A O 1
ATOM 1060 N N . GLU A 1 131 ? -10.202 7.934 18.800 1.00 96.88 131 GLU A N 1
ATOM 1061 C CA . GLU A 1 131 ? -11.574 7.690 18.350 1.00 96.88 131 GLU A CA 1
ATOM 1062 C C . GLU A 1 131 ? -11.759 6.259 17.832 1.00 96.88 131 GLU A C 1
ATOM 1064 O O . GLU A 1 131 ? -12.743 5.599 18.164 1.00 96.88 131 GLU A O 1
ATOM 1069 N N . PHE A 1 132 ? -10.785 5.738 17.082 1.00 96.50 132 PHE A N 1
ATOM 1070 C CA . PHE A 1 132 ? -10.810 4.369 16.575 1.00 96.50 132 PHE A CA 1
ATOM 1071 C C . PHE A 1 132 ? -10.865 3.350 17.717 1.00 96.50 132 PHE A C 1
ATOM 1073 O O . PHE A 1 132 ? -11.700 2.446 17.705 1.00 96.50 132 PHE A O 1
ATOM 1080 N N . GLN A 1 133 ? -10.014 3.507 18.735 1.00 95.56 133 GLN A N 1
ATOM 1081 C CA . GLN A 1 133 ? -9.994 2.631 19.910 1.00 95.56 133 GLN A CA 1
ATOM 1082 C C . GLN A 1 133 ? -11.287 2.742 20.726 1.00 95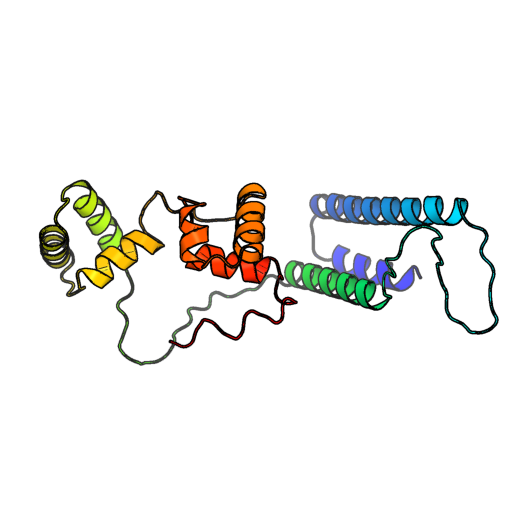.56 133 GLN A C 1
ATOM 1084 O O . GLN A 1 133 ? -11.823 1.722 21.150 1.00 95.56 133 GLN A O 1
ATOM 1089 N N . SER A 1 134 ? -11.821 3.958 20.888 1.00 95.81 134 SER A N 1
ATOM 1090 C CA . SER A 1 134 ? -13.097 4.207 21.571 1.00 95.81 134 SER A CA 1
ATOM 1091 C C . SER A 1 134 ? -14.266 3.485 20.888 1.00 95.81 134 SER A C 1
ATOM 1093 O O . SER A 1 134 ? -15.053 2.811 21.547 1.00 95.81 134 SER A O 1
ATOM 1095 N N . LYS A 1 135 ? -14.349 3.558 19.552 1.00 95.75 135 LYS A N 1
ATOM 1096 C CA . LYS A 1 135 ? -15.446 2.961 18.771 1.00 95.75 135 LYS A CA 1
ATOM 1097 C C . LYS A 1 135 ? -15.334 1.449 18.580 1.00 95.75 135 LYS A C 1
ATOM 1099 O O . LYS A 1 135 ? -16.352 0.770 18.513 1.00 95.75 135 LYS A O 1
ATOM 1104 N N . THR A 1 136 ? -14.117 0.924 18.440 1.00 93.88 136 THR A N 1
ATOM 1105 C CA . THR A 1 136 ? -13.885 -0.502 18.129 1.00 93.88 136 THR A CA 1
ATOM 1106 C C . THR A 1 136 ? -13.567 -1.346 19.364 1.00 93.88 136 THR A C 1
ATOM 1108 O O . THR A 1 136 ? -13.552 -2.570 19.280 1.00 93.88 136 THR A O 1
ATOM 1111 N N . GLY A 1 137 ? -13.259 -0.716 20.505 1.00 93.12 137 GLY A N 1
ATOM 1112 C CA . GLY A 1 137 ? -12.783 -1.394 21.715 1.00 93.12 137 GLY A CA 1
ATOM 1113 C C . GLY A 1 137 ? -11.378 -1.997 21.580 1.00 93.12 137 GLY A C 1
ATOM 1114 O O . GLY A 1 137 ? -10.929 -2.736 22.458 1.00 93.12 137 GLY A O 1
ATOM 1115 N N . THR A 1 138 ? -10.669 -1.720 20.482 1.00 92.00 138 THR A N 1
ATOM 1116 C CA . THR A 1 138 ? -9.353 -2.312 20.213 1.00 92.00 138 THR A CA 1
ATOM 1117 C C . THR A 1 138 ? -8.218 -1.477 20.794 1.00 92.00 138 THR A C 1
ATOM 1119 O O . THR A 1 138 ? -8.380 -0.310 21.136 1.00 92.00 138 THR A O 1
ATOM 1122 N N . LYS A 1 139 ? -7.023 -2.072 20.890 1.00 93.12 139 LYS A N 1
ATOM 1123 C CA . LYS A 1 139 ? -5.799 -1.401 21.363 1.00 93.12 139 LYS A CA 1
ATOM 1124 C C . LYS A 1 139 ? -4.762 -1.227 20.245 1.00 93.12 139 LYS A C 1
ATOM 1126 O O . LYS A 1 139 ? -3.560 -1.252 20.502 1.00 93.12 139 LYS A O 1
ATOM 1131 N N . LYS A 1 140 ? -5.200 -1.085 18.985 1.00 92.50 140 LYS A N 1
ATOM 1132 C CA . LYS A 1 140 ? -4.279 -0.944 17.842 1.00 92.50 140 LYS A CA 1
ATOM 1133 C C . LYS A 1 140 ? -3.476 0.361 17.943 1.00 92.50 140 LYS A C 1
ATOM 1135 O O . LYS A 1 140 ? -4.003 1.410 18.318 1.00 92.50 140 LYS A O 1
ATOM 1140 N N . SER A 1 141 ? -2.184 0.297 17.625 1.00 94.81 141 SER A N 1
ATOM 1141 C CA . SER A 1 141 ? -1.290 1.463 17.633 1.00 94.81 141 SER A CA 1
ATOM 1142 C C . SER A 1 141 ? -1.519 2.369 16.417 1.00 94.81 141 SER A C 1
ATOM 1144 O O . SER A 1 141 ? -1.995 1.898 15.383 1.00 94.81 141 SER A O 1
ATOM 1146 N N . ILE A 1 142 ? -1.103 3.642 16.505 1.00 94.62 142 ILE A N 1
ATOM 1147 C CA . ILE A 1 142 ? -1.100 4.584 15.364 1.00 94.62 142 ILE A CA 1
ATOM 1148 C C . ILE A 1 142 ? -0.439 3.940 14.142 1.00 94.62 142 ILE A C 1
ATOM 1150 O O . ILE A 1 142 ? -1.006 3.940 13.052 1.00 94.62 142 ILE A O 1
ATOM 1154 N N . SER A 1 143 ? 0.743 3.349 14.329 1.00 94.50 143 SER A N 1
ATOM 1155 C CA . SER A 1 143 ? 1.495 2.720 13.244 1.00 94.50 143 SER A CA 1
ATOM 1156 C C . SER A 1 143 ? 0.703 1.603 12.570 1.00 94.50 143 SER A C 1
ATOM 1158 O O . SER A 1 143 ? 0.651 1.569 11.348 1.00 94.50 143 SER A O 1
ATOM 1160 N N . SER A 1 144 ? 0.042 0.734 13.343 1.00 94.00 144 SER A N 1
ATOM 1161 C CA . SER A 1 144 ? -0.776 -0.361 12.804 1.00 94.00 144 SER A CA 1
ATOM 1162 C C . SER A 1 144 ? -1.960 0.160 11.983 1.00 94.00 144 SER A C 1
ATOM 1164 O O . SER A 1 144 ? -2.194 -0.305 10.868 1.00 94.00 144 SER A O 1
ATOM 1166 N N . ILE A 1 145 ? -2.658 1.175 12.503 1.00 95.06 145 ILE A N 1
ATOM 1167 C CA . ILE A 1 145 ? -3.817 1.797 11.855 1.00 95.06 145 ILE A CA 1
ATOM 1168 C C . ILE A 1 145 ? -3.423 2.419 10.509 1.00 95.06 145 ILE A C 1
ATOM 1170 O O . ILE A 1 145 ? -3.976 2.070 9.467 1.00 95.06 145 ILE A O 1
ATOM 1174 N N . TYR A 1 146 ? -2.408 3.284 10.502 1.00 94.94 146 TYR A N 1
ATOM 1175 C CA . TYR A 1 146 ? -1.978 3.961 9.276 1.00 94.94 146 TYR A CA 1
ATOM 1176 C C . TYR A 1 146 ? -1.279 3.023 8.293 1.00 94.94 146 TYR A C 1
ATOM 1178 O O . TYR A 1 146 ? -1.373 3.218 7.083 1.00 94.94 146 TYR A O 1
ATOM 1186 N N . GLN A 1 147 ? -0.592 1.988 8.776 1.00 93.12 147 GLN A N 1
ATOM 1187 C CA . GLN A 1 147 ? -0.037 0.955 7.909 1.00 93.12 147 GLN A CA 1
ATOM 1188 C C . GLN A 1 147 ? -1.142 0.183 7.188 1.00 93.12 147 GLN A C 1
ATOM 1190 O O . GLN A 1 147 ? -0.978 -0.118 6.007 1.00 93.12 147 GLN A O 1
ATOM 1195 N N . HIS A 1 148 ? -2.244 -0.134 7.871 1.00 94.06 148 HIS A N 1
ATOM 1196 C CA . HIS A 1 148 ? -3.391 -0.784 7.247 1.00 94.06 148 HIS A CA 1
ATOM 1197 C C . HIS A 1 148 ? -4.048 0.128 6.206 1.00 94.06 148 HIS A C 1
ATOM 1199 O O . HIS A 1 148 ? -4.191 -0.279 5.051 1.00 94.06 148 HIS A O 1
ATOM 1205 N N . TRP A 1 149 ? -4.322 1.388 6.565 1.00 94.56 149 TRP A N 1
ATOM 1206 C CA . TRP A 1 149 ? -4.864 2.379 5.633 1.00 94.56 149 TRP A CA 1
ATOM 1207 C C . TRP A 1 149 ? -4.017 2.499 4.361 1.00 94.56 149 TRP A C 1
ATOM 1209 O O . TRP A 1 149 ? -4.496 2.246 3.259 1.00 94.56 149 TRP A O 1
ATOM 1219 N N . ASN A 1 150 ? -2.720 2.771 4.514 1.00 91.31 150 ASN A N 1
ATOM 1220 C CA . ASN A 1 150 ? -1.806 3.029 3.398 1.00 91.31 150 ASN A CA 1
ATOM 1221 C C . ASN A 1 150 ? -1.485 1.801 2.534 1.00 91.31 150 ASN A C 1
ATOM 1223 O O . ASN A 1 150 ? -0.814 1.944 1.514 1.00 91.31 150 ASN A O 1
ATOM 1227 N N . ARG A 1 151 ? -1.873 0.588 2.947 1.00 89.44 151 ARG A N 1
ATOM 1228 C CA . ARG A 1 151 ? -1.536 -0.649 2.219 1.00 89.44 151 ARG A CA 1
ATOM 1229 C C . ARG A 1 151 ? -2.743 -1.419 1.716 1.00 89.44 151 ARG A C 1
ATOM 1231 O O . ARG A 1 151 ? -2.588 -2.203 0.784 1.00 89.44 151 ARG A O 1
ATOM 1238 N N . VAL A 1 152 ? -3.895 -1.259 2.357 1.00 90.12 152 VAL A N 1
ATOM 1239 C CA . VAL A 1 152 ? -5.046 -2.142 2.147 1.00 90.12 152 VAL A CA 1
ATOM 1240 C C . VAL A 1 152 ? -6.313 -1.352 1.866 1.00 90.12 152 VAL A C 1
ATOM 1242 O O . VAL A 1 152 ? -7.021 -1.671 0.906 1.00 90.12 152 VAL A O 1
ATOM 1245 N N . GLN A 1 153 ? -6.604 -0.356 2.702 1.00 91.81 153 GLN A N 1
ATOM 1246 C CA . GLN A 1 153 ? -7.925 0.261 2.725 1.00 91.81 153 GLN A CA 1
ATOM 1247 C C . GLN A 1 153 ? -8.035 1.535 1.884 1.00 91.81 153 GLN A C 1
ATOM 1249 O O . GLN A 1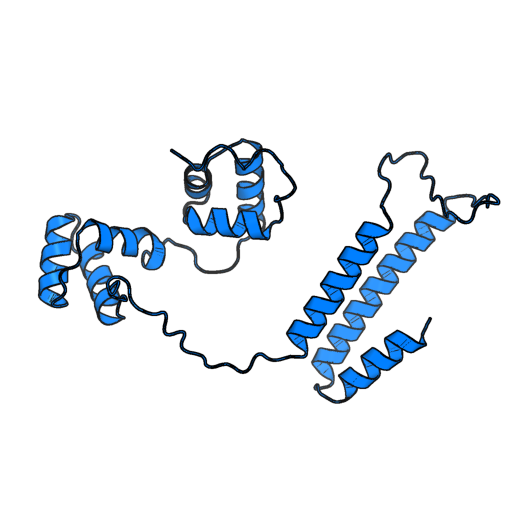 153 ? -9.101 1.788 1.337 1.00 91.81 153 GLN A O 1
ATOM 1254 N N . ASN A 1 154 ? -6.952 2.301 1.721 1.00 90.88 154 ASN A N 1
ATOM 1255 C CA . ASN A 1 154 ? -6.985 3.543 0.954 1.00 90.88 154 ASN A CA 1
ATOM 1256 C C . ASN A 1 154 ? -7.509 3.295 -0.484 1.00 90.88 154 ASN A C 1
ATOM 1258 O O . ASN A 1 154 ? -6.899 2.504 -1.216 1.00 90.88 154 ASN A O 1
ATOM 1262 N N . PRO A 1 155 ? -8.590 3.9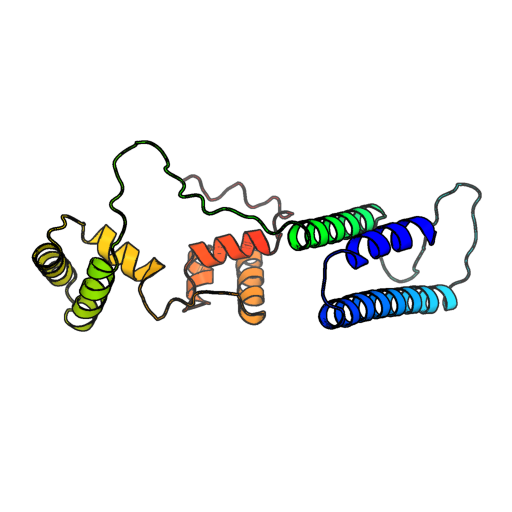77 -0.914 1.00 89.44 155 PRO A N 1
ATOM 1263 C CA . PRO A 1 155 ? -9.206 3.771 -2.226 1.00 89.44 155 PRO A CA 1
ATOM 1264 C C . PRO A 1 155 ? -8.298 4.148 -3.403 1.00 89.44 155 PRO A C 1
ATOM 1266 O O . PRO A 1 155 ? -8.522 3.681 -4.517 1.00 89.44 155 PRO A O 1
ATOM 1269 N N . THR A 1 156 ? -7.243 4.942 -3.184 1.00 89.31 156 THR A N 1
ATOM 1270 C CA . THR A 1 156 ? -6.260 5.246 -4.237 1.00 89.31 156 THR A CA 1
ATOM 1271 C C . THR A 1 156 ? -5.389 4.040 -4.597 1.00 89.31 156 THR A C 1
ATOM 1273 O O . THR A 1 156 ? -4.705 4.061 -5.620 1.00 89.31 156 THR A O 1
ATOM 1276 N N . ILE A 1 157 ? -5.396 2.983 -3.777 1.00 91.62 157 ILE A N 1
ATOM 1277 C CA . ILE A 1 157 ? -4.652 1.752 -4.037 1.00 91.62 157 ILE A CA 1
ATOM 1278 C C . ILE A 1 157 ? -5.442 0.891 -5.018 1.00 91.62 157 ILE A C 1
ATOM 1280 O O . ILE A 1 157 ? -6.473 0.300 -4.689 1.00 91.62 157 ILE A O 1
ATOM 1284 N N . GLN A 1 158 ? -4.908 0.741 -6.225 1.00 91.81 158 GLN A N 1
ATOM 1285 C CA . GLN A 1 158 ? -5.515 -0.089 -7.247 1.00 91.81 158 GLN A CA 1
ATOM 1286 C C . GLN A 1 158 ? -5.314 -1.574 -6.918 1.00 91.81 158 GLN A C 1
ATOM 1288 O O . GLN A 1 158 ? -4.195 -2.108 -6.895 1.00 91.81 158 GLN A O 1
ATOM 1293 N N . LYS A 1 159 ? -6.434 -2.260 -6.688 1.00 88.81 159 LYS A N 1
ATOM 1294 C CA . LYS A 1 159 ? -6.509 -3.715 -6.524 1.00 88.81 159 LYS A CA 1
ATOM 1295 C C . LYS A 1 159 ? -6.695 -4.359 -7.905 1.00 88.81 159 LYS A C 1
ATOM 1297 O O . LYS A 1 159 ? -7.406 -3.827 -8.751 1.00 88.81 159 LYS A O 1
ATOM 1302 N N . GLY A 1 160 ? -6.041 -5.494 -8.150 1.00 89.12 160 GLY A N 1
ATOM 1303 C CA . GLY A 1 160 ? -6.174 -6.250 -9.403 1.00 89.12 160 GLY A CA 1
ATOM 1304 C C . GLY A 1 160 ? -4.967 -6.173 -10.342 1.00 89.12 160 GLY A C 1
ATOM 1305 O O . GLY A 1 160 ? -3.862 -5.811 -9.929 1.00 89.12 160 GLY A O 1
ATOM 1306 N N . ARG A 1 161 ? -5.189 -6.579 -11.602 1.00 90.75 161 AR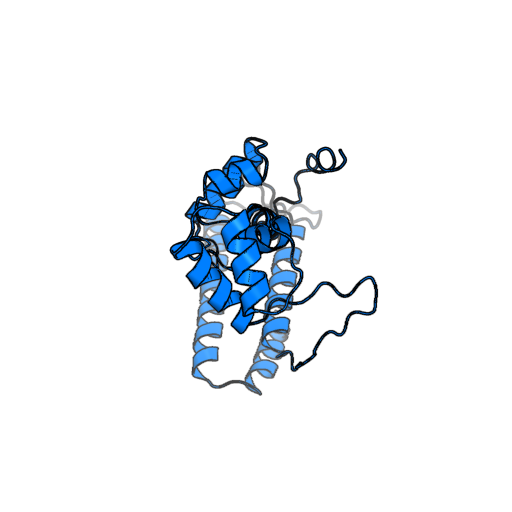G A N 1
ATOM 1307 C CA . ARG A 1 161 ? -4.142 -6.806 -12.615 1.00 90.75 161 ARG A CA 1
ATOM 1308 C C . ARG A 1 161 ? -3.349 -5.533 -12.916 1.00 90.75 161 ARG A C 1
ATOM 1310 O O . ARG A 1 161 ? -3.901 -4.435 -12.875 1.00 90.75 161 ARG A O 1
ATOM 1317 N N . PHE A 1 162 ? -2.064 -5.703 -13.213 1.00 93.88 162 PHE A N 1
ATOM 1318 C CA . PHE A 1 162 ? -1.222 -4.640 -13.758 1.00 93.88 162 PHE A CA 1
ATOM 1319 C C . PHE A 1 162 ? -1.558 -4.428 -15.232 1.00 93.88 162 PHE A C 1
ATOM 1321 O O . PHE A 1 162 ? -1.801 -5.388 -15.965 1.00 93.88 162 PHE A O 1
ATOM 1328 N N . LYS A 1 163 ? -1.595 -3.166 -15.649 1.00 94.00 163 LYS A N 1
ATOM 1329 C CA . LYS A 1 163 ? -1.672 -2.767 -17.052 1.00 94.00 163 LYS A CA 1
ATOM 1330 C C . LYS A 1 163 ? -0.286 -2.873 -17.686 1.00 94.00 163 LYS A C 1
ATOM 1332 O O . LYS A 1 163 ? 0.723 -2.682 -17.013 1.00 94.00 163 LYS A O 1
ATOM 1337 N N . THR A 1 164 ? -0.241 -3.036 -19.005 1.00 92.19 164 THR A N 1
ATOM 1338 C CA . THR A 1 164 ? 1.013 -3.085 -19.776 1.00 92.19 164 THR A CA 1
ATOM 1339 C C . THR A 1 164 ? 1.898 -1.856 -19.545 1.00 92.19 164 THR A C 1
ATOM 1341 O O . THR A 1 164 ? 3.108 -1.981 -19.414 1.00 92.19 164 THR A O 1
ATOM 1344 N N . GLN A 1 165 ? 1.303 -0.664 -19.429 1.00 93.75 165 GLN A N 1
ATOM 1345 C CA . GLN A 1 165 ? 2.041 0.568 -19.118 1.00 93.75 165 GLN A CA 1
ATOM 1346 C C . GLN A 1 165 ? 2.702 0.522 -17.734 1.00 93.75 165 GLN A C 1
ATOM 1348 O O . GLN A 1 165 ? 3.821 0.997 -17.572 1.00 93.75 165 GLN A O 1
ATOM 1353 N N . GLU A 1 166 ? 2.027 -0.071 -16.745 1.00 95.25 166 GLU A N 1
ATOM 1354 C CA . GLU A 1 166 ? 2.590 -0.228 -15.405 1.00 95.25 166 GLU A CA 1
ATOM 1355 C C . GLU A 1 166 ? 3.766 -1.207 -15.434 1.00 95.25 166 GLU A C 1
ATOM 1357 O O . GLU A 1 166 ? 4.797 -0.937 -14.829 1.00 95.25 166 GLU A O 1
ATOM 1362 N N . ASP A 1 167 ? 3.648 -2.303 -16.188 1.00 94.62 167 ASP A N 1
ATOM 1363 C CA . ASP A 1 167 ? 4.736 -3.272 -16.355 1.00 94.62 167 ASP A CA 1
ATOM 1364 C C . ASP A 1 167 ? 5.979 -2.647 -16.988 1.00 94.62 167 ASP A C 1
ATOM 1366 O O . ASP A 1 167 ? 7.088 -2.909 -16.527 1.00 94.62 167 ASP A O 1
ATOM 1370 N N . LEU A 1 168 ? 5.812 -1.778 -17.990 1.00 93.81 168 LEU A N 1
ATOM 1371 C CA . LEU A 1 168 ? 6.930 -1.044 -18.591 1.00 93.81 168 LEU A CA 1
ATOM 1372 C C . LEU A 1 168 ? 7.659 -0.180 -17.557 1.00 93.81 168 LEU A C 1
ATOM 1374 O O . LEU A 1 168 ? 8.886 -0.197 -17.515 1.00 93.81 168 LEU A O 1
ATOM 1378 N N . ILE A 1 169 ? 6.920 0.522 -16.693 1.00 95.56 169 ILE A N 1
ATOM 1379 C CA . ILE A 1 169 ? 7.498 1.337 -15.615 1.00 95.56 169 ILE A CA 1
ATOM 1380 C C . ILE A 1 169 ? 8.228 0.454 -14.599 1.00 95.56 169 ILE A C 1
ATOM 1382 O O . ILE A 1 169 ? 9.334 0.791 -14.181 1.00 95.56 169 ILE A O 1
ATOM 1386 N N . VAL A 1 170 ? 7.651 -0.698 -14.230 1.00 94.69 170 VAL A N 1
ATOM 1387 C CA . VAL A 1 170 ? 8.321 -1.675 -13.360 1.00 94.69 170 VAL A CA 1
ATOM 1388 C C . VAL A 1 170 ? 9.646 -2.104 -13.995 1.00 94.69 170 VAL A C 1
ATOM 1390 O O . VAL A 1 170 ? 10.694 -1.937 -13.379 1.00 94.69 170 VAL A O 1
ATOM 1393 N N . ILE A 1 171 ? 9.631 -2.590 -15.238 1.00 92.88 171 ILE A N 1
ATOM 1394 C CA . ILE A 1 171 ? 10.828 -3.080 -15.939 1.00 92.88 171 ILE A CA 1
ATOM 1395 C C . ILE A 1 171 ? 11.895 -1.982 -16.049 1.00 92.88 171 ILE A C 1
ATOM 1397 O O . ILE A 1 171 ? 13.053 -2.210 -15.702 1.00 92.88 171 ILE A O 1
ATOM 1401 N N . GLN A 1 172 ? 11.514 -0.779 -16.483 1.00 94.00 172 GLN A N 1
ATOM 1402 C CA . GLN A 1 172 ? 12.431 0.357 -16.606 1.00 94.00 172 GLN A CA 1
ATOM 1403 C C . GLN A 1 172 ? 13.026 0.759 -15.256 1.00 94.00 172 GLN A C 1
ATOM 1405 O O . GLN A 1 172 ? 14.233 0.968 -15.152 1.00 94.00 172 GLN A O 1
ATOM 1410 N N . GLY A 1 173 ? 12.200 0.837 -14.212 1.00 93.81 173 GLY A N 1
ATOM 1411 C CA . GLY A 1 173 ? 12.655 1.175 -12.871 1.00 93.81 173 GLY A CA 1
ATOM 1412 C C . GLY A 1 173 ? 13.679 0.177 -12.338 1.00 93.81 173 GLY A C 1
ATOM 1413 O O . GLY A 1 173 ? 14.709 0.583 -11.805 1.00 93.81 173 GLY A O 1
ATOM 1414 N N . TYR A 1 174 ? 13.446 -1.118 -12.555 1.00 90.31 174 TYR A N 1
ATOM 1415 C CA . TYR A 1 174 ? 14.396 -2.162 -12.174 1.00 90.31 174 TYR A CA 1
ATOM 1416 C C . TYR A 1 174 ? 15.696 -2.111 -12.984 1.00 90.31 174 TYR A C 1
ATOM 1418 O O . TYR A 1 174 ? 16.768 -2.207 -12.393 1.00 90.31 174 TYR A O 1
ATOM 1426 N N . ASN A 1 175 ? 15.629 -1.891 -14.300 1.00 89.38 175 ASN A N 1
ATOM 1427 C CA . ASN A 1 175 ? 16.826 -1.723 -15.137 1.00 89.38 175 ASN A CA 1
ATOM 1428 C C . ASN A 1 175 ? 17.673 -0.512 -14.709 1.00 89.38 175 ASN A C 1
ATOM 1430 O O . ASN A 1 175 ? 18.893 -0.525 -14.849 1.00 89.38 175 ASN A O 1
ATOM 1434 N N . ASN A 1 176 ? 17.031 0.507 -14.138 1.00 93.06 176 ASN A N 1
ATOM 1435 C CA . ASN A 1 176 ? 17.679 1.693 -13.582 1.00 93.06 176 ASN A CA 1
ATOM 1436 C C . ASN A 1 176 ? 18.114 1.524 -12.111 1.00 93.06 176 ASN A C 1
ATOM 1438 O O . ASN A 1 176 ? 18.473 2.511 -11.471 1.00 93.06 176 ASN A O 1
ATOM 1442 N N . ASN A 1 177 ? 18.073 0.305 -11.558 1.00 92.12 177 ASN A N 1
ATOM 1443 C CA . ASN A 1 177 ? 18.399 -0.004 -10.160 1.00 92.12 177 ASN A CA 1
ATOM 1444 C C . ASN A 1 177 ? 17.582 0.802 -9.131 1.00 92.12 177 ASN A C 1
ATOM 1446 O O . ASN A 1 177 ? 18.065 1.101 -8.037 1.00 92.12 177 ASN A O 1
ATOM 1450 N N . LEU A 1 178 ? 16.338 1.164 -9.458 1.00 93.56 178 LEU A N 1
ATOM 1451 C CA . LEU A 1 178 ? 15.446 1.822 -8.508 1.00 93.56 178 LEU A CA 1
ATOM 1452 C C . LEU A 1 178 ? 14.896 0.818 -7.493 1.00 93.56 178 LEU A C 1
ATOM 1454 O O . LEU A 1 178 ? 14.536 -0.314 -7.819 1.00 93.56 178 LEU A O 1
ATOM 1458 N N . SER A 1 179 ? 14.760 1.264 -6.247 1.00 94.00 179 SER A N 1
ATOM 1459 C CA . SER A 1 179 ? 14.063 0.497 -5.217 1.00 94.00 179 SER A CA 1
ATOM 1460 C C . SER A 1 179 ? 12.566 0.378 -5.528 1.00 94.00 179 SER A C 1
ATOM 1462 O O . SER A 1 179 ? 11.960 1.248 -6.156 1.00 94.00 179 SER A O 1
ATOM 1464 N N . THR A 1 180 ? 11.918 -0.664 -5.007 1.00 93.75 180 THR A N 1
ATOM 1465 C CA . THR A 1 180 ? 10.466 -0.877 -5.177 1.00 93.75 180 THR A CA 1
ATOM 1466 C C . THR A 1 180 ? 9.627 0.290 -4.664 1.00 93.75 180 THR A C 1
ATOM 1468 O O . THR A 1 180 ? 8.574 0.577 -5.228 1.00 93.75 180 THR A O 1
ATOM 1471 N N . SER A 1 181 ? 10.099 0.992 -3.630 1.00 94.06 181 SER A N 1
ATOM 1472 C CA . SER A 1 181 ? 9.471 2.210 -3.113 1.00 94.06 181 SER A CA 1
ATOM 1473 C C . SER A 1 181 ? 9.548 3.371 -4.104 1.00 94.06 181 SER A C 1
ATOM 1475 O O . SER A 1 181 ? 8.558 4.074 -4.288 1.00 94.06 181 SER A O 1
ATOM 1477 N N . GLN A 1 182 ? 10.688 3.551 -4.776 1.00 95.44 182 GLN A N 1
ATOM 1478 C CA . GLN A 1 182 ? 10.851 4.577 -5.812 1.00 95.44 182 GLN A CA 1
ATOM 1479 C C . GLN A 1 182 ? 9.995 4.269 -7.045 1.00 95.44 182 GLN A C 1
ATOM 1481 O O . GLN A 1 182 ? 9.359 5.167 -7.585 1.00 95.44 182 GLN A O 1
ATOM 1486 N N . ILE A 1 183 ? 9.917 2.999 -7.452 1.00 95.62 183 ILE A N 1
ATOM 1487 C CA . ILE A 1 183 ? 9.065 2.569 -8.570 1.00 95.62 183 ILE A CA 1
ATOM 1488 C C . ILE A 1 183 ? 7.580 2.750 -8.218 1.00 95.62 183 ILE A C 1
ATOM 1490 O O . ILE A 1 183 ? 6.812 3.283 -9.012 1.00 95.62 183 ILE A O 1
ATOM 1494 N N . ALA A 1 184 ? 7.165 2.366 -7.008 1.00 94.75 184 ALA A N 1
ATOM 1495 C CA . ALA A 1 184 ? 5.796 2.574 -6.534 1.00 94.75 184 ALA A CA 1
ATOM 1496 C C . ALA A 1 184 ? 5.404 4.060 -6.502 1.00 94.75 184 ALA A C 1
ATOM 1498 O O . ALA A 1 184 ? 4.268 4.395 -6.818 1.00 94.75 184 ALA A O 1
ATOM 1499 N N . ALA A 1 185 ? 6.342 4.960 -6.192 1.00 93.38 185 ALA A N 1
ATOM 1500 C CA . ALA A 1 185 ? 6.094 6.399 -6.255 1.00 93.38 185 ALA A CA 1
ATOM 1501 C C . ALA A 1 185 ? 5.804 6.899 -7.687 1.00 93.38 185 ALA A C 1
ATOM 1503 O O . ALA A 1 185 ? 5.066 7.867 -7.848 1.00 93.38 185 ALA A O 1
ATOM 1504 N N . GLN A 1 186 ? 6.335 6.232 -8.721 1.00 95.06 186 GLN A N 1
ATOM 1505 C CA . GLN A 1 186 ? 6.018 6.521 -10.130 1.00 95.06 186 GLN A CA 1
ATOM 1506 C C . GLN A 1 186 ? 4.658 5.939 -10.549 1.00 95.06 186 GLN A C 1
ATOM 1508 O O . GLN A 1 186 ? 3.974 6.493 -11.405 1.00 95.06 186 GLN A O 1
ATOM 1513 N N . LEU A 1 187 ? 4.247 4.836 -9.920 1.00 91.50 187 LEU A N 1
ATOM 1514 C CA . LEU A 1 187 ? 2.970 4.152 -10.113 1.00 91.50 187 LEU A CA 1
ATOM 1515 C C . LEU A 1 187 ? 1.999 4.529 -8.996 1.00 91.50 187 LEU A C 1
ATOM 1517 O O . LEU A 1 187 ? 1.572 3.644 -8.270 1.00 91.50 187 LEU A O 1
ATOM 1521 N N . SER A 1 188 ? 1.684 5.814 -8.824 1.00 82.00 188 SER A N 1
ATOM 1522 C CA . SER A 1 188 ? 0.971 6.416 -7.673 1.00 82.00 188 SER A CA 1
ATOM 1523 C C . SER A 1 188 ? -0.206 5.633 -7.047 1.00 82.00 188 SER A C 1
ATOM 1525 O O . SER A 1 188 ? -0.552 5.878 -5.892 1.00 82.00 188 SER A O 1
ATOM 1527 N N . CYS A 1 189 ? -0.811 4.681 -7.758 1.00 90.94 189 CYS A N 1
ATOM 1528 C CA . CYS A 1 189 ? -1.852 3.767 -7.287 1.00 90.94 189 CYS A CA 1
ATOM 1529 C C . CYS A 1 189 ? -1.373 2.366 -6.826 1.00 90.94 189 CYS A C 1
ATOM 1531 O O . CYS A 1 189 ? -2.203 1.509 -6.510 1.00 90.94 189 CYS A O 1
ATOM 1533 N N . ARG A 1 190 ? -0.068 2.079 -6.784 1.00 94.44 190 ARG A N 1
ATOM 1534 C CA . ARG A 1 190 ? 0.506 0.772 -6.420 1.00 94.44 190 ARG A CA 1
ATOM 1535 C C . ARG A 1 190 ? 1.401 0.882 -5.200 1.00 94.44 190 ARG A C 1
ATOM 1537 O O . ARG A 1 190 ? 2.204 1.791 -5.048 1.00 94.44 190 ARG A O 1
ATOM 1544 N N . THR A 1 191 ? 1.300 -0.111 -4.327 1.00 94.25 191 THR A N 1
ATOM 1545 C CA . THR A 1 191 ? 2.173 -0.232 -3.159 1.00 94.25 191 THR A CA 1
ATOM 1546 C C . THR A 1 191 ? 3.519 -0.860 -3.545 1.00 94.25 191 THR A C 1
ATOM 1548 O O . THR A 1 191 ? 3.571 -1.699 -4.452 1.00 94.25 191 THR A O 1
ATOM 1551 N N . PRO A 1 192 ? 4.607 -0.581 -2.800 1.00 94.00 192 PRO A N 1
ATOM 1552 C CA . PRO A 1 192 ? 5.911 -1.214 -3.034 1.00 94.00 192 PRO A CA 1
ATOM 1553 C C . PRO A 1 192 ? 5.849 -2.748 -3.026 1.00 94.00 192 PRO A C 1
ATOM 1555 O O . PRO A 1 192 ? 6.532 -3.420 -3.796 1.00 94.00 192 PRO A O 1
ATOM 1558 N N . LYS A 1 193 ? 4.969 -3.325 -2.195 1.00 92.06 193 LYS A N 1
ATOM 1559 C CA . LYS A 1 193 ? 4.763 -4.777 -2.131 1.00 92.06 193 LYS A CA 1
ATOM 1560 C C . LYS A 1 193 ? 4.107 -5.329 -3.401 1.00 92.06 193 LYS A C 1
ATOM 1562 O O . LYS A 1 193 ? 4.492 -6.407 -3.845 1.00 92.06 193 LYS A O 1
ATOM 1567 N N . GLN A 1 194 ? 3.145 -4.612 -3.985 1.00 94.44 194 GLN A N 1
ATOM 1568 C CA . GLN A 1 194 ? 2.537 -4.999 -5.262 1.00 94.44 194 GLN A CA 1
ATOM 1569 C C . GLN A 1 194 ? 3.561 -4.951 -6.396 1.00 94.44 194 GLN A C 1
ATOM 1571 O O . GLN A 1 194 ? 3.619 -5.893 -7.178 1.00 94.44 194 GLN A O 1
ATOM 1576 N N . VAL A 1 195 ? 4.395 -3.907 -6.441 1.00 95.25 195 VAL A N 1
ATOM 1577 C CA . VAL A 1 195 ? 5.484 -3.774 -7.423 1.00 95.25 195 VAL A CA 1
ATOM 1578 C C . VAL A 1 195 ? 6.475 -4.932 -7.308 1.00 95.25 195 VAL A C 1
ATOM 1580 O O . VAL A 1 195 ? 6.764 -5.585 -8.306 1.00 95.25 195 VAL A O 1
ATOM 1583 N N . LEU A 1 196 ? 6.932 -5.246 -6.092 1.00 93.44 196 LEU A N 1
ATOM 1584 C CA . LEU A 1 196 ? 7.843 -6.367 -5.849 1.00 93.44 196 LEU A CA 1
ATOM 1585 C C . LEU A 1 196 ? 7.245 -7.701 -6.314 1.00 93.44 196 LEU A C 1
ATOM 1587 O O . LEU A 1 196 ? 7.890 -8.480 -7.011 1.00 93.44 196 LEU A O 1
ATOM 1591 N N . ASN A 1 197 ? 5.993 -7.964 -5.936 1.00 92.69 197 ASN A N 1
ATOM 1592 C CA . ASN A 1 197 ? 5.301 -9.174 -6.363 1.00 92.69 197 ASN A CA 1
ATOM 1593 C C . ASN A 1 197 ? 5.169 -9.211 -7.892 1.00 92.69 197 ASN A C 1
ATOM 1595 O O . ASN A 1 197 ? 5.384 -10.262 -8.494 1.00 92.69 197 ASN A O 1
ATOM 1599 N N . ARG A 1 198 ? 4.861 -8.071 -8.526 1.00 93.88 198 ARG A N 1
ATOM 1600 C CA . ARG A 1 198 ? 4.732 -7.986 -9.980 1.00 93.88 198 ARG A CA 1
ATOM 1601 C C . ARG A 1 198 ? 6.049 -8.294 -10.674 1.00 93.88 198 ARG A C 1
ATOM 1603 O O . ARG A 1 198 ? 6.061 -9.126 -11.574 1.00 93.88 198 ARG A O 1
ATOM 1610 N N . PHE A 1 199 ? 7.145 -7.706 -10.212 1.00 90.75 199 PHE A N 1
ATOM 1611 C CA . PHE A 1 199 ? 8.482 -7.987 -10.721 1.00 90.75 199 PHE A CA 1
ATOM 1612 C C . PHE A 1 199 ? 8.811 -9.483 -10.704 1.00 90.75 199 PHE A C 1
ATOM 1614 O O . PHE A 1 199 ? 9.244 -10.027 -11.717 1.00 90.75 199 PHE A O 1
ATOM 1621 N N . TYR A 1 200 ? 8.517 -10.179 -9.599 1.00 88.56 200 TYR A N 1
ATOM 1622 C CA . TYR A 1 200 ? 8.711 -11.628 -9.539 1.00 88.56 200 TYR A CA 1
ATOM 1623 C C . TYR A 1 200 ? 7.843 -12.394 -10.542 1.00 88.56 200 TYR A C 1
ATOM 1625 O O . TYR A 1 200 ? 8.314 -13.381 -11.096 1.00 88.56 200 TYR A O 1
ATOM 1633 N N . THR A 1 201 ? 6.606 -11.952 -10.798 1.00 87.44 201 THR A N 1
ATOM 1634 C CA . THR A 1 201 ? 5.743 -12.579 -11.818 1.00 87.44 201 THR A CA 1
ATOM 1635 C C . THR A 1 201 ? 6.172 -12.280 -13.252 1.00 87.44 201 THR A C 1
ATOM 1637 O O . THR A 1 201 ? 5.889 -13.078 -14.135 1.00 87.44 201 THR A O 1
ATOM 1640 N N . LEU A 1 202 ? 6.865 -11.163 -13.490 1.00 85.38 202 LEU A N 1
ATOM 1641 C CA . LEU A 1 202 ? 7.434 -10.825 -14.797 1.00 85.38 202 LEU A CA 1
ATOM 1642 C C . LEU A 1 202 ? 8.702 -11.646 -15.115 1.00 85.38 202 LEU A C 1
ATOM 1644 O O . LEU A 1 202 ? 9.295 -11.446 -16.167 1.00 85.38 202 LEU A O 1
ATOM 1648 N N . ASN A 1 203 ? 9.108 -12.577 -14.234 1.00 66.81 203 ASN A N 1
ATOM 1649 C CA . ASN A 1 203 ? 10.231 -13.502 -14.429 1.00 66.81 203 ASN A CA 1
ATOM 1650 C C . ASN A 1 203 ? 11.568 -12.830 -14.798 1.00 66.81 203 ASN A C 1
ATOM 1652 O O . ASN A 1 203 ? 12.425 -13.441 -15.424 1.00 66.81 203 ASN A O 1
ATOM 1656 N N . LEU A 1 204 ? 11.842 -11.628 -14.283 1.00 59.69 204 LEU A N 1
ATOM 1657 C CA . LEU A 1 204 ? 13.176 -11.004 -14.350 1.00 59.69 204 LEU A CA 1
ATOM 1658 C C . LEU A 1 204 ? 14.211 -11.670 -13.408 1.00 59.69 204 LEU A C 1
ATOM 1660 O O . LEU A 1 204 ? 15.227 -11.074 -13.058 1.00 59.69 204 LEU A O 1
ATOM 1664 N N . LYS A 1 205 ? 13.960 -12.916 -12.978 1.00 50.75 205 LYS A N 1
ATOM 1665 C CA . LYS A 1 205 ? 14.812 -13.692 -12.061 1.00 50.75 205 LYS A CA 1
ATOM 1666 C C . LYS A 1 205 ? 16.114 -14.199 -12.692 1.00 50.75 205 LYS A C 1
ATOM 1668 O O . LYS A 1 205 ? 16.949 -14.717 -11.962 1.00 50.75 205 LYS A O 1
ATOM 1673 N N . GLU A 1 206 ? 16.334 -13.998 -13.989 1.00 51.94 206 GLU A N 1
ATOM 1674 C CA . GLU A 1 206 ? 17.624 -14.281 -14.636 1.00 51.94 206 GLU A CA 1
ATOM 1675 C C . GLU A 1 206 ? 18.620 -13.108 -14.568 1.00 51.94 206 GLU A C 1
ATOM 1677 O O . GLU A 1 206 ? 19.565 -13.047 -15.349 1.00 51.94 206 GLU A O 1
ATOM 1682 N N . ASN A 1 207 ? 18.445 -12.168 -13.630 1.00 48.19 207 ASN A N 1
ATOM 1683 C CA . ASN A 1 207 ? 19.421 -11.106 -13.390 1.00 48.19 207 ASN A CA 1
ATOM 1684 C C . ASN A 1 207 ? 20.185 -11.366 -12.068 1.00 48.19 207 ASN A C 1
ATOM 1686 O O . ASN A 1 207 ? 19.636 -11.121 -10.988 1.00 48.19 207 ASN A O 1
ATOM 1690 N N . PRO A 1 208 ? 21.437 -11.872 -12.110 1.00 48.22 208 PRO A N 1
ATOM 1691 C CA . PRO A 1 208 ? 22.189 -12.335 -10.933 1.00 48.22 208 PRO A CA 1
ATOM 1692 C C . PRO A 1 208 ? 22.589 -11.236 -9.925 1.00 48.22 208 PRO A C 1
ATOM 1694 O O . PRO A 1 208 ? 23.194 -11.540 -8.901 1.00 48.22 208 PRO A O 1
ATOM 1697 N N . ASN A 1 209 ? 22.220 -9.972 -10.151 1.00 51.66 209 ASN A N 1
ATOM 1698 C CA . ASN A 1 209 ? 22.607 -8.839 -9.301 1.00 51.66 209 ASN A CA 1
ATOM 1699 C C . ASN A 1 209 ? 21.653 -8.530 -8.126 1.00 51.66 209 ASN A C 1
ATOM 1701 O O . ASN A 1 209 ? 21.905 -7.586 -7.382 1.00 51.66 209 ASN A O 1
ATOM 1705 N N . TYR A 1 210 ? 20.567 -9.287 -7.909 1.00 49.03 210 TYR A N 1
ATOM 1706 C CA . TYR A 1 210 ? 19.573 -8.932 -6.875 1.00 49.03 210 TYR A CA 1
ATOM 1707 C C . TYR A 1 210 ? 19.877 -9.447 -5.450 1.00 49.03 210 TYR A C 1
ATOM 1709 O O . TYR A 1 210 ? 19.199 -9.061 -4.501 1.00 49.03 210 TYR A O 1
ATOM 1717 N N . ASN A 1 211 ? 20.911 -10.265 -5.244 1.00 43.25 211 ASN A N 1
ATOM 1718 C CA . ASN A 1 211 ? 21.195 -10.846 -3.921 1.00 43.25 211 ASN A CA 1
ATOM 1719 C C . ASN A 1 211 ? 21.950 -9.928 -2.933 1.00 43.25 211 ASN A C 1
ATOM 1721 O O . ASN A 1 211 ? 22.440 -10.432 -1.931 1.00 43.25 211 ASN A O 1
ATOM 1725 N N . ILE A 1 212 ? 22.062 -8.610 -3.163 1.00 46.72 212 ILE A N 1
ATOM 1726 C CA . ILE A 1 212 ? 22.977 -7.768 -2.355 1.00 46.72 212 ILE A CA 1
ATOM 1727 C C . ILE A 1 212 ? 22.297 -6.659 -1.521 1.00 46.72 212 ILE A C 1
ATOM 1729 O O . ILE A 1 212 ? 22.934 -6.134 -0.619 1.00 46.72 212 ILE A O 1
ATOM 1733 N N . ILE A 1 213 ? 21.017 -6.306 -1.710 1.00 42.97 213 ILE A N 1
ATOM 1734 C CA . ILE A 1 213 ? 20.491 -5.046 -1.112 1.00 42.97 213 ILE A CA 1
ATOM 1735 C C . ILE A 1 213 ? 19.430 -5.237 -0.003 1.00 42.97 213 ILE A C 1
ATOM 1737 O O . ILE A 1 213 ? 18.957 -4.259 0.558 1.00 42.97 213 ILE A O 1
ATOM 1741 N N . ASN A 1 214 ? 19.072 -6.464 0.391 1.00 37.00 214 ASN A N 1
ATOM 1742 C CA . ASN A 1 214 ? 18.026 -6.679 1.413 1.00 37.00 214 ASN A CA 1
ATOM 1743 C C . ASN A 1 214 ? 18.508 -7.306 2.736 1.00 37.00 214 ASN A C 1
ATOM 1745 O O . ASN A 1 214 ? 17.707 -7.952 3.402 1.00 37.00 214 ASN A O 1
ATOM 1749 N N . ASP A 1 215 ? 19.757 -7.068 3.138 1.00 35.91 215 ASP A N 1
ATOM 1750 C CA . ASP A 1 215 ? 20.197 -7.221 4.534 1.00 35.91 215 ASP A CA 1
ATOM 1751 C C . ASP A 1 215 ? 20.984 -5.970 4.952 1.00 35.91 215 ASP A C 1
ATOM 1753 O O . ASP A 1 215 ? 22.205 -5.931 4.803 1.00 35.91 215 ASP A O 1
ATOM 1757 N N . GLN A 1 216 ? 20.271 -4.931 5.412 1.00 31.28 216 GLN A N 1
ATOM 1758 C CA . GLN A 1 216 ? 20.719 -3.922 6.391 1.00 31.28 216 GLN A CA 1
ATOM 1759 C C . GLN A 1 216 ? 19.571 -2.998 6.816 1.00 31.28 216 GLN A C 1
ATOM 1761 O O . GLN A 1 216 ? 18.800 -2.547 5.938 1.00 31.28 216 GLN A O 1
#

Sequence (216 aa):
MESALDLALSNIYKYHSSETFVNIKKYAMESIQEYAQLINDNLSSQMIGFTKDEKIQIVCPHSKHQVKIQDFQVWHDNVVKLVQDIIEPKSESNSVQSSSSGSKQKWSQQEEQVLEDLIEKFQDKKIVQKEFQSKTGTKKSISSIYQHWNRVQNPTIQKGRFKTQEDLIVIQGYNNNLSTSQIAAQLSCRTPKQVLNRFYTLNLKENPNYNIINDQ